Protein AF-A0A259K3D9-F1 (afdb_monomer_lite)

Secondary structure (DSSP, 8-state):
-HHHHHHHHHHHHHHHHHHHHHS-HHHHHHHHHHHHHHHHHHHHHHHHHHHHHHHHHTTTT-HHHHHHHHHHHSGGGTTTHHHHHHHHHHHHTT----GGGS-TTTHHHH-HHHHHHHHHHHT--HHHHHHH--S--EEEEETT-SSS-HHHHHHHHHHSTTSEEEEETTB-TTSBB--SSHHHHHHHHHH-TTSPBPHHHHHHHHHHHHHHTTS-S-TT-S----

Sequence (226 aa):
MALTMMVVAPIMGLGGVAMALHEGAKLSTLLLVALPVMGAFLSVVMVKVIPKFRSMQVKIDRLNEVLREQITRNPANAPVAEEAGRHIARLEQGQTVAKEEINPLLLPLFAPQVQGFLIDAMARDPARLAGETVLPMLIVQGGSDLQVALADGQALAAARPDARLLVLDGVSHTLKRVEGEGLSANYRTYFDTALPLDPRVVDAVAEFMQQGSAAPADRAGMRRTR

Radius of gyration: 25.11 Å; chains: 1; bounding box: 59×64×65 Å

pLDDT: mean 84.1, std 14.78, range [38.47, 96.94]

Structure (mmCIF, N/CA/C/O backbone):
data_AF-A0A259K3D9-F1
#
_entry.id   AF-A0A259K3D9-F1
#
loop_
_atom_site.group_PDB
_atom_site.id
_atom_site.type_symbol
_atom_site.label_atom_id
_atom_site.label_alt_id
_atom_site.label_comp_id
_atom_site.label_asym_id
_atom_site.label_entity_id
_atom_site.label_seq_id
_atom_site.pdbx_PDB_ins_code
_atom_site.Cartn_x
_atom_site.Cartn_y
_atom_site.Cartn_z
_atom_site.occupancy
_atom_site.B_iso_or_equiv
_atom_site.auth_seq_id
_atom_site.auth_comp_id
_atom_site.auth_asym_id
_atom_site.auth_atom_id
_atom_site.pdbx_PDB_model_num
ATOM 1 N N . MET A 1 1 ? 13.811 5.231 23.042 1.00 58.00 1 MET A N 1
ATOM 2 C CA . MET A 1 1 ? 14.111 6.598 22.555 1.00 58.00 1 MET A CA 1
ATOM 3 C C . MET A 1 1 ? 12.969 7.597 22.782 1.00 58.00 1 MET A C 1
ATOM 5 O O . MET A 1 1 ? 13.224 8.642 23.361 1.00 58.00 1 MET A O 1
ATOM 9 N N . ALA A 1 2 ? 11.716 7.320 22.390 1.00 53.16 2 ALA A N 1
ATOM 10 C CA . ALA A 1 2 ? 10.602 8.264 22.611 1.00 53.16 2 ALA A CA 1
ATOM 11 C C . ALA A 1 2 ? 10.257 8.476 24.102 1.00 53.16 2 ALA A C 1
ATOM 13 O O . ALA A 1 2 ? 10.087 9.606 24.552 1.00 53.16 2 ALA A O 1
ATOM 14 N N . LEU A 1 3 ? 10.245 7.393 24.889 1.00 66.00 3 LEU A N 1
ATOM 15 C CA . LEU A 1 3 ? 9.942 7.452 26.324 1.00 66.00 3 LEU A CA 1
ATOM 16 C C . LEU A 1 3 ? 10.977 8.276 27.117 1.00 66.00 3 LEU A C 1
ATOM 18 O O . LEU A 1 3 ? 10.625 9.016 28.028 1.00 66.00 3 LEU A O 1
ATOM 22 N N . THR A 1 4 ? 12.257 8.188 26.737 1.00 69.31 4 THR A N 1
ATOM 23 C CA . THR A 1 4 ? 13.350 8.946 27.367 1.00 69.31 4 THR A CA 1
ATOM 24 C C . THR A 1 4 ? 13.281 10.436 27.021 1.00 69.31 4 THR A C 1
ATOM 26 O O . THR A 1 4 ? 13.521 11.276 27.882 1.00 69.31 4 THR A O 1
ATOM 29 N N . MET A 1 5 ? 12.875 10.787 25.797 1.00 78.19 5 MET A N 1
ATOM 30 C CA . MET A 1 5 ? 12.662 12.180 25.378 1.00 78.19 5 MET A CA 1
ATOM 31 C C . MET A 1 5 ? 11.494 12.849 26.121 1.00 78.19 5 MET A C 1
ATOM 33 O O . MET A 1 5 ? 11.590 14.027 26.459 1.00 78.19 5 MET A O 1
ATOM 37 N N . MET A 1 6 ? 10.433 12.098 26.440 1.00 85.12 6 MET A N 1
ATOM 38 C CA . MET A 1 6 ? 9.258 12.613 27.160 1.00 85.12 6 MET A CA 1
ATOM 39 C C . MET A 1 6 ? 9.578 13.056 28.596 1.00 85.12 6 MET A C 1
ATOM 41 O O . MET A 1 6 ? 8.948 13.975 29.110 1.00 85.12 6 MET A O 1
ATOM 45 N N . VAL A 1 7 ? 10.575 12.428 29.229 1.00 84.75 7 VAL A N 1
ATOM 46 C CA . VAL A 1 7 ? 11.019 12.761 30.593 1.00 84.75 7 VAL A CA 1
ATOM 47 C C . VAL A 1 7 ? 12.141 13.802 30.586 1.00 84.75 7 VAL A C 1
ATOM 49 O O . VAL A 1 7 ? 12.145 14.712 31.410 1.00 84.75 7 VAL A O 1
ATOM 52 N N . VAL A 1 8 ? 13.088 13.709 29.648 1.00 84.00 8 VAL A N 1
ATOM 53 C CA . VAL A 1 8 ? 14.271 14.586 29.620 1.00 84.00 8 VAL A CA 1
ATOM 54 C C . VAL A 1 8 ? 13.941 15.995 29.114 1.00 84.00 8 VAL A C 1
ATOM 56 O O . VAL A 1 8 ? 14.481 16.966 29.644 1.00 84.00 8 VAL A O 1
ATOM 59 N N . ALA A 1 9 ? 13.049 16.142 28.128 1.00 82.56 9 ALA A N 1
ATOM 60 C CA . ALA A 1 9 ? 12.746 17.447 27.535 1.00 82.56 9 ALA A CA 1
ATOM 61 C C . ALA A 1 9 ? 12.121 18.458 28.527 1.00 82.56 9 ALA A C 1
ATOM 63 O O . ALA A 1 9 ? 12.588 19.599 28.556 1.00 82.56 9 ALA A O 1
ATOM 64 N N . PRO A 1 10 ? 11.153 18.084 29.392 1.00 82.56 10 PRO A N 1
ATOM 65 C CA . PRO A 1 10 ? 10.640 18.989 30.423 1.00 82.56 10 PRO A CA 1
ATOM 66 C C . PRO A 1 10 ? 11.707 19.400 31.444 1.00 82.56 10 PRO A C 1
ATOM 68 O O . PRO A 1 10 ? 11.780 20.570 31.816 1.00 82.56 10 PRO A O 1
ATOM 71 N N . ILE A 1 11 ? 12.565 18.459 31.864 1.00 88.38 11 ILE A N 1
ATOM 72 C CA . ILE A 1 11 ? 13.639 18.714 32.837 1.00 88.38 11 ILE A CA 1
ATOM 73 C C . ILE A 1 11 ? 14.659 19.700 32.259 1.00 88.38 11 ILE A C 1
ATOM 75 O O . ILE A 1 11 ? 15.016 20.672 32.923 1.00 88.38 11 ILE A O 1
ATOM 79 N N . MET A 1 12 ? 15.088 19.499 31.009 1.00 87.12 12 MET A N 1
ATOM 80 C CA . MET A 1 12 ? 15.988 20.429 30.318 1.00 87.12 12 MET A CA 1
ATOM 81 C C . MET A 1 12 ? 15.348 21.802 30.101 1.00 87.12 12 MET A C 1
ATOM 83 O O . MET A 1 12 ? 16.012 22.817 30.297 1.00 87.12 12 MET A O 1
ATOM 87 N N . GLY A 1 13 ? 14.065 21.844 29.728 1.00 82.75 13 GLY A N 1
ATOM 88 C CA . GLY A 1 13 ? 13.336 23.096 29.536 1.00 82.75 13 GLY A CA 1
ATOM 89 C C . GLY A 1 13 ? 13.280 23.930 30.816 1.00 82.75 13 GLY A C 1
ATOM 90 O O . GLY A 1 13 ? 13.633 25.107 30.804 1.00 82.75 13 GLY A O 1
ATOM 91 N N . LEU A 1 14 ? 12.912 23.309 31.939 1.00 85.06 14 LEU A N 1
ATOM 92 C CA . LEU A 1 14 ? 12.875 23.972 33.246 1.00 85.06 14 LEU A CA 1
ATOM 93 C C . LEU A 1 14 ? 14.278 24.364 33.732 1.00 85.06 14 LEU A C 1
ATOM 95 O O . LEU A 1 14 ? 14.466 25.479 34.217 1.00 85.06 14 LEU A O 1
ATOM 99 N N . GLY A 1 15 ? 15.269 23.484 33.559 1.00 84.25 15 GLY A N 1
ATOM 100 C CA . GLY A 1 15 ? 16.660 23.750 33.932 1.00 84.25 15 GLY A CA 1
ATOM 101 C C . GLY A 1 15 ? 17.271 24.922 33.160 1.00 84.25 15 GLY A C 1
ATOM 102 O O . GLY A 1 15 ? 17.940 25.766 33.754 1.00 84.25 15 GLY A O 1
ATOM 103 N N . GLY A 1 16 ? 16.989 25.027 31.858 1.00 80.94 16 GLY A N 1
ATOM 104 C CA . GLY A 1 16 ? 17.437 26.143 31.022 1.00 80.94 16 GLY A CA 1
ATOM 105 C C . GLY A 1 16 ? 16.826 27.484 31.436 1.00 80.94 16 GLY A C 1
ATOM 106 O O . GLY A 1 16 ? 17.533 28.489 31.485 1.00 80.94 16 GLY A O 1
ATOM 107 N N . VAL A 1 17 ? 15.540 27.501 31.807 1.00 79.00 17 VAL A N 1
ATOM 108 C CA . VAL A 1 17 ? 14.875 28.707 32.332 1.00 79.00 17 VAL A CA 1
ATOM 109 C C . VAL A 1 17 ? 15.477 29.119 33.678 1.00 79.00 17 VAL A C 1
ATOM 111 O O . VAL A 1 17 ? 15.811 30.287 33.860 1.00 79.00 17 VAL A O 1
ATOM 114 N N . ALA A 1 18 ? 15.672 28.176 34.605 1.00 80.31 18 ALA A N 1
ATOM 115 C CA . ALA A 1 18 ? 16.254 28.457 35.919 1.00 80.31 18 ALA A CA 1
ATOM 116 C C . ALA A 1 18 ? 17.688 29.010 35.822 1.00 80.31 18 ALA A C 1
ATOM 118 O O . ALA A 1 18 ? 18.025 29.983 36.495 1.00 80.31 18 ALA A O 1
ATOM 119 N N . MET A 1 19 ? 18.515 28.439 34.943 1.00 80.81 19 MET A N 1
ATOM 120 C CA . MET A 1 19 ? 19.879 28.914 34.691 1.00 80.81 19 MET A CA 1
ATOM 121 C C . MET A 1 19 ? 19.890 30.320 34.073 1.00 80.81 19 MET A C 1
ATOM 123 O O . MET A 1 19 ? 20.653 31.179 34.509 1.00 80.81 19 MET A O 1
ATOM 127 N N . ALA A 1 20 ? 19.000 30.601 33.117 1.00 76.81 20 ALA A N 1
ATOM 128 C CA . ALA A 1 20 ? 18.895 31.922 32.495 1.00 76.81 20 ALA A CA 1
ATOM 129 C C . ALA A 1 20 ? 18.461 33.022 33.482 1.00 76.81 20 ALA A C 1
ATOM 131 O O . ALA A 1 20 ? 18.859 34.177 33.328 1.00 76.81 20 ALA A O 1
ATOM 132 N N . LEU A 1 21 ? 17.671 32.674 34.506 1.00 77.81 21 LEU A N 1
ATOM 133 C CA . LEU A 1 21 ? 17.324 33.584 35.603 1.00 77.81 21 LEU A CA 1
ATOM 134 C C . LEU A 1 21 ? 18.523 33.875 36.520 1.00 77.81 21 LEU A C 1
ATOM 136 O O . LEU A 1 21 ? 18.606 34.971 37.069 1.00 77.81 21 LEU A O 1
ATOM 140 N N . HIS A 1 22 ? 19.450 32.924 36.660 1.00 79.19 22 HIS A N 1
ATOM 141 C CA . HIS A 1 22 ? 20.646 33.056 37.493 1.00 79.19 22 HIS A CA 1
ATOM 142 C C . HIS A 1 22 ? 21.767 33.872 36.818 1.00 79.19 22 HIS A C 1
ATOM 144 O O . HIS A 1 22 ? 22.436 34.658 37.480 1.00 79.19 22 HIS A O 1
ATOM 150 N N . GLU A 1 23 ? 21.939 33.747 35.497 1.00 75.69 23 GLU A N 1
ATOM 151 C CA . GLU A 1 23 ? 23.000 34.417 34.712 1.00 75.69 23 GLU A CA 1
ATOM 152 C C . GLU A 1 23 ? 22.745 35.921 34.443 1.00 75.69 23 GLU A C 1
ATOM 154 O O . GLU A 1 23 ? 23.594 36.631 33.900 1.00 75.69 23 GLU A O 1
ATOM 159 N N . GLY A 1 24 ? 21.583 36.449 34.847 1.00 75.19 24 GLY A N 1
ATOM 160 C CA . GLY A 1 24 ? 21.309 37.888 34.904 1.00 75.19 24 GLY A CA 1
ATOM 161 C C . GLY A 1 24 ? 20.286 38.423 33.890 1.00 75.19 24 GLY A C 1
ATOM 162 O O . GLY A 1 24 ? 19.879 37.775 32.924 1.00 75.19 24 GLY A O 1
ATOM 163 N N . ALA A 1 25 ? 19.852 39.669 34.122 1.00 66.50 25 ALA A N 1
ATOM 164 C CA . ALA A 1 25 ? 18.664 40.264 33.498 1.00 66.50 25 ALA A CA 1
ATOM 165 C C . ALA A 1 25 ? 18.694 40.325 31.958 1.00 66.50 25 ALA A C 1
ATOM 167 O O . ALA A 1 25 ? 17.647 40.204 31.324 1.00 66.50 25 ALA A O 1
ATOM 168 N N . LYS A 1 26 ? 19.872 40.487 31.338 1.00 70.88 26 LYS A N 1
ATOM 169 C CA . LYS A 1 26 ? 20.009 40.535 29.868 1.00 70.88 26 LYS A CA 1
ATOM 170 C C . LYS A 1 26 ? 19.757 39.183 29.185 1.00 70.88 26 LYS A C 1
ATOM 172 O O . LYS A 1 26 ? 19.153 39.159 28.120 1.00 70.88 26 LYS A O 1
ATOM 177 N N . LEU A 1 27 ? 20.189 38.071 29.784 1.00 66.19 27 LEU A N 1
ATOM 178 C CA . LEU A 1 27 ? 19.957 36.725 29.239 1.00 66.19 27 LEU A CA 1
ATOM 179 C C . LEU A 1 27 ? 18.520 36.259 29.510 1.00 66.19 27 LEU A C 1
ATOM 181 O O . LEU A 1 27 ? 17.870 35.718 28.617 1.00 66.19 27 LEU A O 1
ATOM 185 N N . SER A 1 28 ? 17.990 36.564 30.697 1.00 72.12 28 SER A N 1
ATOM 186 C CA . SER A 1 28 ? 16.597 36.284 31.070 1.00 72.12 28 SER A CA 1
ATOM 187 C C . SER A 1 28 ? 15.581 37.004 30.170 1.00 72.12 28 SER A C 1
ATOM 189 O O . SER A 1 28 ? 14.637 36.385 29.683 1.00 72.12 28 SER A O 1
ATOM 191 N N . THR A 1 29 ? 15.798 38.291 29.868 1.00 76.06 29 THR A N 1
ATOM 192 C CA . THR A 1 29 ? 14.902 39.061 28.981 1.00 76.06 29 THR A CA 1
ATOM 193 C C . THR A 1 29 ? 14.913 38.557 27.540 1.00 76.06 29 THR A C 1
ATOM 195 O O . THR A 1 29 ? 13.855 38.493 26.914 1.00 76.06 29 THR A O 1
ATOM 198 N N . LEU A 1 30 ? 16.074 38.136 27.025 1.00 79.88 30 LEU A N 1
ATOM 199 C CA . LEU A 1 30 ? 16.168 37.507 25.708 1.00 79.88 30 LEU A CA 1
ATOM 200 C C . LEU A 1 30 ? 15.372 36.196 25.669 1.00 79.88 30 LEU A C 1
ATOM 202 O O . LEU A 1 30 ? 14.595 35.977 24.741 1.00 79.88 30 LEU A O 1
ATOM 206 N N . LEU A 1 31 ? 15.525 35.351 26.692 1.00 79.44 31 LEU A N 1
ATOM 207 C CA . LEU A 1 31 ? 14.825 34.072 26.793 1.00 79.44 31 LEU A CA 1
ATOM 208 C C . LEU A 1 31 ? 13.304 34.266 26.914 1.00 79.44 31 LEU A C 1
ATOM 210 O O . LEU A 1 31 ? 12.542 33.561 26.255 1.00 79.44 31 LEU A O 1
ATOM 214 N N . LEU A 1 32 ? 12.871 35.265 27.693 1.00 80.94 32 LEU A N 1
ATOM 215 C CA . LEU A 1 32 ? 11.465 35.616 27.910 1.00 80.94 32 LEU A CA 1
ATOM 216 C C . LEU A 1 32 ? 10.752 36.059 26.626 1.00 80.94 32 LEU A C 1
ATOM 218 O O . LEU A 1 32 ? 9.552 35.844 26.509 1.00 80.94 32 LEU A O 1
ATOM 222 N N . VAL A 1 33 ? 11.462 36.655 25.663 1.00 85.81 33 VAL A N 1
ATOM 223 C CA . VAL A 1 33 ? 10.896 37.036 24.356 1.00 85.81 33 VAL A CA 1
ATOM 224 C C . VAL A 1 33 ? 11.062 35.910 23.333 1.00 85.81 33 VAL A C 1
ATOM 226 O O . VAL A 1 33 ? 10.133 35.610 22.583 1.00 85.81 33 VAL A O 1
ATOM 229 N N . ALA A 1 34 ? 12.216 35.242 23.316 1.00 84.38 34 ALA A N 1
ATOM 230 C CA . ALA A 1 34 ? 12.518 34.191 22.351 1.00 84.38 34 ALA A CA 1
ATOM 231 C C . ALA A 1 34 ? 11.625 32.950 22.519 1.00 84.38 34 ALA A C 1
ATOM 233 O O . ALA A 1 34 ? 11.167 32.400 21.517 1.00 84.38 34 ALA A O 1
ATOM 234 N N . LEU A 1 35 ? 11.332 32.524 23.756 1.00 84.69 35 LEU A N 1
ATOM 235 C CA . LEU A 1 35 ? 10.485 31.354 24.030 1.00 84.69 35 LEU A CA 1
ATOM 236 C C . LEU A 1 35 ? 9.044 31.532 23.526 1.00 84.69 35 LEU A C 1
ATOM 238 O O . LEU A 1 35 ? 8.579 30.663 22.789 1.00 84.69 35 LEU A O 1
ATOM 242 N N . PRO A 1 36 ? 8.331 32.631 23.840 1.00 85.94 36 PRO A N 1
ATOM 243 C CA . PRO A 1 36 ? 7.003 32.879 23.288 1.00 85.94 36 PRO A CA 1
ATOM 244 C C . PRO A 1 36 ? 7.003 33.053 21.772 1.00 85.94 36 PRO A C 1
ATOM 246 O O . PRO A 1 36 ? 6.094 32.551 21.122 1.00 85.94 36 PRO A O 1
ATOM 249 N N . VAL A 1 37 ? 8.011 33.713 21.188 1.00 94.12 37 VAL A N 1
ATOM 250 C CA . VAL A 1 37 ? 8.107 33.875 19.725 1.00 94.12 37 VAL A CA 1
ATOM 251 C C . VAL A 1 37 ? 8.295 32.521 19.040 1.00 94.12 37 VAL A C 1
ATOM 253 O O . VAL A 1 37 ? 7.579 32.210 18.089 1.00 94.12 37 VAL A O 1
ATOM 256 N N . MET A 1 38 ? 9.196 31.681 19.555 1.00 87.06 38 MET A N 1
ATOM 257 C CA . MET A 1 38 ? 9.391 30.314 19.070 1.00 87.06 38 MET A CA 1
ATOM 258 C C . MET A 1 38 ? 8.128 29.470 19.275 1.00 87.06 38 MET A C 1
ATOM 260 O O . MET A 1 38 ? 7.693 28.783 18.358 1.00 87.06 38 MET A O 1
ATOM 264 N N . GLY A 1 39 ? 7.495 29.554 20.448 1.00 89.06 39 GLY A N 1
ATOM 265 C CA . GLY A 1 39 ? 6.256 28.845 20.763 1.00 89.06 39 GLY A CA 1
ATOM 266 C C . GLY A 1 39 ? 5.092 29.262 19.866 1.00 89.06 39 GLY A C 1
ATOM 267 O O . GLY A 1 39 ? 4.356 28.405 19.381 1.00 89.06 39 GLY A O 1
ATOM 268 N N . ALA A 1 40 ? 4.953 30.556 19.576 1.00 94.12 40 ALA A N 1
ATOM 269 C CA . ALA A 1 40 ? 3.955 31.087 18.655 1.00 94.12 40 ALA A CA 1
ATOM 270 C C . ALA A 1 40 ? 4.230 30.629 17.218 1.00 94.12 40 ALA A C 1
ATOM 272 O O . ALA A 1 40 ? 3.313 30.164 16.543 1.00 94.12 40 ALA A O 1
ATOM 273 N N . PHE A 1 41 ? 5.485 30.681 16.766 1.00 93.75 41 PHE A N 1
ATOM 274 C CA . PHE A 1 41 ? 5.887 30.173 15.455 1.00 93.75 41 PHE A CA 1
ATOM 275 C C . PHE A 1 41 ? 5.599 28.672 15.317 1.00 93.75 41 PHE A C 1
ATOM 277 O O . PHE A 1 41 ? 4.923 28.260 14.374 1.00 93.75 41 PHE A O 1
ATOM 284 N N . LEU A 1 42 ? 6.025 27.864 16.294 1.00 86.56 42 LEU A N 1
ATOM 285 C CA . LEU A 1 42 ? 5.733 26.432 16.347 1.00 86.56 42 LEU A CA 1
ATOM 286 C C . LEU A 1 42 ? 4.224 26.181 16.375 1.00 86.56 42 LEU A C 1
ATOM 288 O O . LEU A 1 42 ? 3.746 25.338 15.629 1.00 86.56 42 LEU A O 1
ATOM 292 N N . SER A 1 43 ? 3.450 26.948 17.144 1.00 89.50 43 SER A N 1
ATOM 293 C CA . SER A 1 43 ? 1.987 26.820 17.196 1.00 89.50 43 SER A CA 1
ATOM 294 C C . SER A 1 43 ? 1.330 27.146 15.853 1.00 89.50 43 SER A C 1
ATOM 296 O O . SER A 1 43 ? 0.439 26.423 15.418 1.00 89.50 43 SER A O 1
ATOM 298 N N . VAL A 1 44 ? 1.794 28.181 15.145 1.00 93.50 44 VAL A N 1
ATOM 299 C CA . VAL A 1 44 ? 1.323 28.513 13.789 1.00 93.50 44 VAL A CA 1
ATOM 300 C C . VAL A 1 44 ? 1.647 27.383 12.814 1.00 93.50 44 VAL A C 1
ATOM 302 O O . VAL A 1 44 ? 0.786 26.999 12.018 1.00 93.50 44 VAL A O 1
ATOM 305 N N . VAL A 1 45 ? 2.850 26.808 12.896 1.00 88.88 45 VAL A N 1
ATOM 306 C CA . VAL A 1 45 ? 3.234 25.629 12.111 1.00 88.88 45 VAL A CA 1
ATOM 307 C C . VAL A 1 45 ? 2.334 24.443 12.462 1.00 88.88 45 VAL A C 1
ATOM 309 O O . VAL A 1 45 ? 1.768 23.839 11.561 1.00 88.88 45 VAL A O 1
ATOM 312 N N . MET A 1 46 ? 2.095 24.139 13.737 1.00 82.25 46 MET A N 1
ATOM 313 C CA . MET A 1 46 ? 1.207 23.040 14.134 1.00 82.25 46 MET A CA 1
ATOM 314 C C . MET A 1 46 ? -0.227 23.257 13.628 1.00 82.25 46 MET A C 1
ATOM 316 O O . MET A 1 46 ? -0.821 22.348 13.062 1.00 82.25 46 MET A O 1
ATOM 320 N N . VAL A 1 47 ? -0.780 24.465 13.744 1.00 85.38 47 VAL A N 1
ATOM 321 C CA . VAL A 1 47 ? -2.174 24.755 13.365 1.00 85.38 47 VAL A CA 1
ATOM 322 C C . VAL A 1 47 ? -2.365 24.897 11.853 1.00 85.38 47 VAL A C 1
ATOM 324 O O . VAL A 1 47 ? -3.471 24.682 11.370 1.00 85.38 47 VAL A O 1
ATOM 327 N N . LYS A 1 48 ? -1.330 25.230 11.070 1.00 80.38 48 LYS A N 1
ATOM 328 C CA . LYS A 1 48 ? -1.452 25.357 9.603 1.00 80.38 48 LYS A CA 1
ATOM 329 C C . LYS A 1 48 ? -0.815 24.222 8.815 1.00 80.38 48 LYS A C 1
ATOM 331 O O . LYS A 1 48 ? -1.381 23.802 7.808 1.00 80.38 48 LYS A O 1
ATOM 336 N N . VAL A 1 49 ? 0.343 23.733 9.245 1.00 76.06 49 VAL A N 1
ATOM 337 C CA . VAL A 1 49 ? 1.094 22.678 8.557 1.00 76.06 49 VAL A CA 1
ATOM 338 C C . VAL A 1 49 ? 0.537 21.306 8.898 1.00 76.06 49 VAL A C 1
ATOM 340 O O . VAL A 1 49 ? 0.319 20.553 7.963 1.00 76.06 49 VAL A O 1
ATOM 343 N N . ILE A 1 50 ? 0.194 20.982 10.155 1.00 71.31 50 ILE A N 1
ATOM 344 C CA . ILE A 1 50 ? -0.399 19.662 10.466 1.00 71.31 50 ILE A CA 1
ATOM 345 C C . ILE A 1 50 ? -1.714 19.428 9.720 1.00 71.31 50 ILE A C 1
ATOM 347 O O . ILE A 1 50 ? -1.828 18.372 9.111 1.00 71.31 50 ILE A O 1
ATOM 351 N N . PRO A 1 51 ? -2.708 20.336 9.688 1.00 69.06 51 PRO A N 1
ATOM 352 C CA . PRO A 1 51 ? -3.930 20.069 8.932 1.00 69.06 51 PRO A CA 1
ATOM 353 C C . PRO A 1 51 ? -3.705 20.024 7.418 1.00 69.06 51 PRO A C 1
ATOM 355 O O . PRO A 1 51 ? -4.384 19.261 6.740 1.00 69.06 51 PRO A O 1
ATOM 358 N N . LYS A 1 52 ? -2.722 20.756 6.871 1.00 58.91 52 LYS A N 1
ATOM 359 C CA . LYS A 1 52 ? -2.310 20.602 5.462 1.00 58.91 52 LYS A CA 1
ATOM 360 C C . LYS A 1 52 ? -1.613 19.268 5.215 1.00 58.91 52 LYS A C 1
ATOM 362 O O . LYS A 1 52 ? -1.914 18.620 4.224 1.00 58.91 52 LYS A O 1
ATOM 367 N N . PHE A 1 53 ? -0.756 18.831 6.131 1.00 57.28 53 PHE A N 1
ATOM 368 C CA . PHE A 1 53 ? -0.105 17.527 6.108 1.00 57.28 53 PHE A CA 1
ATOM 369 C C . PHE A 1 53 ? -1.133 16.407 6.293 1.00 57.28 53 PHE A C 1
ATOM 371 O O . PHE A 1 53 ? -1.000 15.369 5.669 1.00 57.28 53 PHE A O 1
ATOM 378 N N . ARG A 1 54 ? -2.201 16.622 7.072 1.00 57.69 54 ARG A N 1
ATOM 379 C CA . ARG A 1 54 ? -3.356 15.719 7.197 1.00 57.69 54 ARG A CA 1
ATOM 380 C C . ARG A 1 54 ? -4.218 15.712 5.939 1.00 57.69 54 ARG A C 1
ATOM 382 O O . ARG A 1 54 ? -4.655 14.661 5.523 1.00 57.69 54 ARG A O 1
ATOM 389 N N . SER A 1 55 ? -4.427 16.857 5.293 1.00 48.31 55 SER A N 1
ATOM 390 C CA . SER A 1 55 ? -5.120 16.932 3.999 1.00 48.31 55 SER A CA 1
ATOM 391 C C . SER A 1 55 ? -4.304 16.296 2.870 1.00 48.31 55 SER A C 1
ATOM 393 O O . SER A 1 55 ? -4.887 15.746 1.942 1.00 48.31 55 SER A O 1
ATOM 395 N N . MET A 1 56 ? -2.975 16.336 2.968 1.00 41.06 56 MET A N 1
ATOM 396 C CA . MET A 1 56 ? -2.076 15.537 2.143 1.00 41.06 56 MET A CA 1
ATOM 397 C C . MET A 1 56 ? -2.211 14.056 2.517 1.00 41.06 56 MET A C 1
ATOM 399 O O . MET A 1 56 ? -2.399 13.259 1.619 1.00 41.06 56 MET A O 1
ATOM 403 N N . GLN A 1 57 ? -2.273 13.709 3.811 1.00 41.69 57 GLN A N 1
ATOM 404 C CA . GLN A 1 57 ? -2.518 12.345 4.326 1.00 41.69 57 GLN A CA 1
ATOM 405 C C . GLN A 1 57 ? -3.923 11.780 4.059 1.00 41.69 57 GLN A C 1
ATOM 407 O O . GLN A 1 57 ? -4.133 10.597 4.245 1.00 41.69 57 GLN A O 1
ATOM 412 N N . VAL A 1 58 ? -4.881 12.607 3.638 1.00 46.22 58 VAL A N 1
ATOM 413 C CA . VAL A 1 58 ? -6.207 12.180 3.153 1.00 46.22 58 VAL A CA 1
ATOM 414 C C . VAL A 1 58 ? -6.216 12.068 1.618 1.00 46.22 58 VAL A C 1
ATOM 416 O O . VAL A 1 58 ? -7.109 11.461 1.044 1.00 46.22 58 VAL A O 1
ATOM 419 N N . LYS A 1 59 ? -5.226 12.663 0.935 1.00 44.22 59 LYS A N 1
ATOM 420 C CA . LYS A 1 59 ? -4.954 12.462 -0.503 1.00 44.22 59 LYS A CA 1
ATOM 421 C C . LYS A 1 59 ? -3.944 11.326 -0.764 1.00 44.22 59 LYS A C 1
ATOM 423 O O . LYS A 1 59 ? -3.859 10.848 -1.890 1.00 44.22 59 LYS A O 1
ATOM 428 N N . ILE A 1 60 ? -3.219 10.930 0.277 1.00 44.41 60 ILE A N 1
ATOM 429 C CA . ILE A 1 60 ? -2.580 9.634 0.557 1.00 44.41 60 ILE A CA 1
ATOM 430 C C . ILE A 1 60 ? -3.761 8.692 0.894 1.00 44.41 60 ILE A C 1
ATOM 432 O O . ILE A 1 60 ? -4.496 8.981 1.825 1.00 44.41 60 ILE A O 1
ATOM 436 N N . ASP A 1 61 ? -4.170 7.676 0.140 1.00 54.56 61 ASP A N 1
ATOM 437 C CA . ASP A 1 61 ? -3.455 6.874 -0.840 1.00 54.56 61 ASP A CA 1
ATOM 438 C C . ASP A 1 61 ? -4.323 6.605 -2.060 1.00 54.56 61 ASP A C 1
ATOM 440 O O . ASP A 1 61 ? -5.208 5.746 -2.078 1.00 54.56 61 ASP A O 1
ATOM 444 N N . ARG A 1 62 ? -4.020 7.315 -3.136 1.00 70.94 62 ARG A N 1
ATOM 445 C CA . ARG A 1 62 ? -4.301 6.793 -4.464 1.00 70.94 62 ARG A CA 1
ATOM 446 C C . ARG A 1 62 ? -3.118 5.925 -4.883 1.00 70.94 62 ARG A C 1
ATOM 448 O O . ARG A 1 62 ? -1.969 6.217 -4.551 1.00 70.94 62 ARG A O 1
ATOM 455 N N . LEU A 1 63 ? -3.402 4.863 -5.634 1.00 81.25 63 LEU A N 1
ATOM 456 C CA . LEU A 1 63 ? -2.406 3.886 -6.092 1.00 81.25 63 LEU A CA 1
ATOM 457 C C . LEU A 1 63 ? -1.158 4.535 -6.725 1.00 81.25 63 LEU A C 1
ATOM 459 O O . LEU A 1 63 ? -0.051 4.022 -6.590 1.00 81.25 63 LEU A O 1
ATOM 463 N N . ASN A 1 64 ? -1.325 5.669 -7.405 1.00 84.81 64 ASN A N 1
ATOM 464 C CA . ASN A 1 64 ? -0.246 6.436 -8.020 1.00 84.81 64 ASN A CA 1
ATOM 465 C C . ASN A 1 64 ? 0.782 6.968 -7.008 1.00 84.81 64 ASN A C 1
ATOM 467 O O . ASN A 1 64 ? 1.971 6.937 -7.313 1.00 84.81 64 ASN A O 1
ATOM 471 N N . GLU A 1 65 ? 0.371 7.428 -5.825 1.00 81.19 65 GLU A N 1
ATOM 472 C CA . GLU A 1 65 ? 1.307 7.967 -4.829 1.00 81.19 65 GLU A CA 1
ATOM 473 C C . GLU A 1 65 ? 2.086 6.855 -4.129 1.00 81.19 65 GLU A C 1
ATOM 475 O O . GLU A 1 65 ? 3.312 6.932 -4.064 1.00 81.19 65 GLU A O 1
ATOM 480 N N . VAL A 1 66 ? 1.410 5.769 -3.730 1.00 80.94 66 VAL A N 1
ATOM 481 C CA . VAL A 1 66 ? 2.080 4.561 -3.208 1.00 80.94 66 VAL A CA 1
ATOM 482 C C . VAL A 1 66 ? 3.103 4.055 -4.220 1.00 80.94 66 VAL A C 1
ATOM 484 O O . VAL A 1 66 ? 4.234 3.722 -3.866 1.00 80.94 66 VAL A O 1
ATOM 487 N N . LEU A 1 67 ? 2.746 4.059 -5.505 1.00 86.62 67 LEU A N 1
ATOM 488 C CA . LEU A 1 67 ? 3.655 3.632 -6.555 1.00 86.62 67 LEU A CA 1
ATOM 489 C C . LEU A 1 67 ? 4.863 4.574 -6.708 1.00 86.62 67 LEU A C 1
ATOM 491 O O . LEU A 1 67 ? 5.993 4.101 -6.828 1.00 86.62 67 LEU A O 1
ATOM 495 N N . ARG A 1 68 ? 4.664 5.899 -6.657 1.00 88.12 68 ARG A N 1
ATOM 496 C CA . ARG A 1 68 ? 5.759 6.891 -6.674 1.00 88.12 68 ARG A CA 1
ATOM 497 C C . ARG A 1 68 ? 6.678 6.728 -5.464 1.00 88.12 68 ARG A C 1
ATOM 499 O O . ARG A 1 68 ? 7.903 6.762 -5.614 1.00 88.12 68 ARG A O 1
ATOM 506 N N . GLU A 1 69 ? 6.111 6.519 -4.281 1.00 84.56 69 GLU A N 1
ATOM 507 C CA . GLU A 1 69 ? 6.873 6.305 -3.055 1.00 84.56 69 GLU A CA 1
ATOM 508 C C . GLU A 1 69 ? 7.696 5.018 -3.138 1.00 84.56 69 GLU A C 1
ATOM 510 O O . GLU A 1 69 ? 8.901 5.044 -2.905 1.00 84.56 69 GLU A O 1
ATOM 515 N N . GLN A 1 70 ? 7.093 3.896 -3.535 1.00 84.00 70 GLN A N 1
ATOM 516 C CA . GLN A 1 70 ? 7.810 2.625 -3.633 1.00 84.00 70 GLN A CA 1
ATOM 517 C C . GLN A 1 70 ? 8.952 2.673 -4.655 1.00 84.00 70 GLN A C 1
ATOM 519 O O . GLN A 1 70 ? 10.032 2.136 -4.394 1.00 84.00 70 GLN A O 1
ATOM 524 N N . ILE A 1 71 ? 8.761 3.357 -5.789 1.00 87.75 71 ILE A N 1
ATOM 525 C CA . ILE A 1 71 ? 9.823 3.539 -6.785 1.00 87.75 71 ILE A CA 1
ATOM 526 C C . ILE A 1 71 ? 10.971 4.362 -6.202 1.00 87.75 71 ILE A C 1
ATOM 528 O O . ILE A 1 71 ? 12.123 3.954 -6.331 1.00 87.75 71 ILE A O 1
ATOM 532 N N . THR A 1 72 ? 10.676 5.486 -5.546 1.00 87.19 72 THR A N 1
ATOM 533 C CA . THR A 1 72 ? 11.699 6.393 -4.996 1.00 87.19 72 THR A CA 1
ATOM 534 C C . THR A 1 72 ? 12.381 5.855 -3.737 1.00 87.19 72 THR A C 1
ATOM 536 O O . THR A 1 72 ? 13.536 6.192 -3.481 1.00 87.19 72 THR A O 1
ATOM 539 N N . ARG A 1 73 ? 11.717 4.974 -2.978 1.00 83.25 73 ARG A N 1
ATOM 540 C CA . ARG A 1 73 ? 12.256 4.354 -1.759 1.00 83.25 73 ARG A CA 1
ATOM 541 C C . ARG A 1 73 ? 13.460 3.449 -2.036 1.00 83.25 73 ARG A C 1
ATOM 543 O O . ARG A 1 73 ? 14.293 3.282 -1.150 1.00 83.25 73 ARG A O 1
ATOM 550 N N . ASN A 1 74 ? 13.578 2.878 -3.237 1.00 82.00 74 ASN A N 1
ATOM 551 C CA . ASN A 1 74 ? 14.746 2.093 -3.639 1.00 82.00 74 ASN A CA 1
ATOM 552 C C . ASN A 1 74 ? 15.761 2.972 -4.403 1.00 82.00 74 ASN A C 1
ATOM 554 O O . ASN A 1 74 ? 15.500 3.322 -5.556 1.00 82.00 74 ASN A O 1
ATOM 558 N N . PRO A 1 75 ? 16.951 3.269 -3.840 1.00 83.94 75 PRO A N 1
ATOM 559 C CA . PRO A 1 75 ? 17.957 4.104 -4.502 1.00 83.94 75 PRO A CA 1
ATOM 560 C C . PRO A 1 75 ? 18.419 3.574 -5.866 1.00 83.94 75 PRO A C 1
ATOM 562 O O . PRO A 1 75 ? 18.821 4.361 -6.721 1.00 83.94 75 PRO A O 1
ATOM 565 N N . ALA A 1 76 ? 18.330 2.260 -6.104 1.00 87.25 76 ALA A N 1
ATOM 566 C CA . ALA A 1 76 ? 18.672 1.661 -7.395 1.00 87.25 76 ALA A CA 1
ATOM 567 C C . ALA A 1 76 ? 17.757 2.138 -8.539 1.00 87.25 76 ALA A C 1
ATOM 569 O O . ALA A 1 76 ? 18.155 2.098 -9.701 1.00 87.25 76 ALA A O 1
ATOM 570 N N . ASN A 1 77 ? 16.560 2.636 -8.217 1.00 90.94 77 ASN A N 1
ATOM 571 C CA . ASN A 1 77 ? 15.612 3.165 -9.192 1.00 90.94 77 ASN A CA 1
ATOM 572 C C . ASN A 1 77 ? 15.871 4.634 -9.552 1.00 90.94 77 ASN A C 1
ATOM 574 O O . ASN A 1 77 ? 15.195 5.155 -10.438 1.00 90.94 77 ASN A O 1
ATOM 578 N N . ALA A 1 78 ? 16.826 5.318 -8.909 1.00 92.50 78 ALA A N 1
ATOM 579 C CA . ALA A 1 78 ? 17.095 6.736 -9.159 1.00 92.50 78 ALA A CA 1
ATOM 580 C C . ALA A 1 78 ? 17.252 7.098 -10.656 1.00 92.50 78 ALA A C 1
ATOM 582 O O . ALA A 1 78 ? 16.676 8.107 -11.063 1.00 92.50 78 ALA A O 1
ATOM 583 N N . PRO A 1 79 ? 17.915 6.285 -11.509 1.00 94.62 79 PRO A N 1
ATOM 584 C CA . PRO A 1 79 ? 18.035 6.587 -12.939 1.00 94.62 79 PRO A CA 1
ATOM 585 C C . PRO A 1 79 ? 16.712 6.565 -13.719 1.00 94.62 79 PRO A C 1
ATOM 587 O O . PRO A 1 79 ? 16.631 7.155 -14.791 1.00 94.62 79 PRO A O 1
ATOM 590 N N . VAL A 1 80 ? 15.685 5.874 -13.211 1.00 95.19 80 VAL A N 1
ATOM 591 C CA . VAL A 1 80 ? 14.393 5.675 -13.893 1.00 95.19 80 VAL A CA 1
ATOM 592 C C . VAL A 1 80 ? 13.215 6.330 -13.167 1.00 95.19 80 VAL A C 1
ATOM 594 O O . VAL A 1 80 ? 12.098 6.325 -13.679 1.00 95.19 80 VAL A O 1
ATOM 597 N N . ALA A 1 81 ? 13.444 6.921 -11.991 1.00 93.94 81 ALA A N 1
ATOM 598 C CA . ALA A 1 81 ? 12.391 7.469 -11.138 1.00 93.94 81 ALA A CA 1
ATOM 599 C C . ALA A 1 81 ? 11.617 8.620 -11.804 1.00 93.94 81 ALA A C 1
ATOM 601 O O . ALA A 1 81 ? 10.390 8.669 -11.722 1.00 93.94 81 ALA A O 1
ATOM 602 N N . GLU A 1 82 ? 12.315 9.521 -12.502 1.00 94.75 82 GLU A N 1
ATOM 603 C CA . GLU A 1 82 ? 11.675 10.643 -13.201 1.00 94.75 82 GLU A CA 1
ATOM 604 C C . GLU A 1 82 ? 10.798 10.153 -14.365 1.00 94.75 82 GLU A C 1
ATOM 606 O O . GLU A 1 82 ? 9.670 10.612 -14.545 1.00 94.75 82 GLU A O 1
ATOM 611 N N . GLU A 1 83 ? 11.292 9.176 -15.131 1.00 95.81 83 GLU A N 1
ATOM 612 C CA . GLU A 1 83 ? 10.544 8.568 -16.231 1.00 95.81 83 GLU A CA 1
ATOM 613 C C . GLU A 1 83 ? 9.307 7.823 -15.728 1.00 95.81 83 GLU A C 1
ATOM 615 O O . GLU A 1 83 ? 8.208 8.052 -16.234 1.00 95.81 83 GLU A O 1
ATOM 620 N N . ALA A 1 84 ? 9.454 7.012 -14.679 1.00 95.81 84 ALA A N 1
ATOM 621 C CA . ALA A 1 84 ? 8.327 6.354 -14.037 1.00 95.81 84 ALA A CA 1
ATOM 622 C C . ALA A 1 84 ? 7.278 7.369 -13.566 1.00 95.81 84 ALA A C 1
ATOM 624 O O . ALA A 1 84 ? 6.085 7.179 -13.793 1.00 95.81 84 ALA A O 1
ATOM 625 N N . GLY A 1 85 ? 7.712 8.490 -12.983 1.00 94.38 85 GLY A N 1
ATOM 626 C CA . GLY A 1 85 ? 6.820 9.567 -12.566 1.00 94.38 85 GLY A CA 1
ATOM 627 C C . GLY A 1 85 ? 6.008 10.174 -13.716 1.00 94.38 85 GLY A C 1
ATOM 628 O O . GLY A 1 85 ? 4.836 10.507 -13.510 1.00 94.38 85 GLY A O 1
ATOM 629 N N . ARG A 1 86 ? 6.594 10.284 -14.918 1.00 95.25 86 ARG A N 1
ATOM 630 C CA . ARG A 1 86 ? 5.895 10.724 -16.138 1.00 95.25 86 ARG A CA 1
ATOM 631 C C . ARG A 1 86 ? 4.899 9.680 -16.639 1.00 95.25 86 ARG A C 1
ATOM 633 O O . ARG A 1 86 ? 3.778 10.050 -16.978 1.00 95.25 86 ARG A O 1
ATOM 640 N N . HIS A 1 87 ? 5.270 8.399 -16.646 1.00 96.12 87 HIS A N 1
ATOM 641 C CA . HIS A 1 87 ? 4.364 7.312 -17.045 1.00 96.12 87 HIS A CA 1
ATOM 642 C C . HIS A 1 87 ? 3.144 7.243 -16.123 1.00 96.12 87 HIS A C 1
ATOM 644 O O . HIS A 1 87 ? 2.017 7.205 -16.609 1.00 96.12 87 HIS A O 1
ATOM 650 N N . ILE A 1 88 ? 3.347 7.347 -14.805 1.00 94.38 88 ILE A N 1
ATOM 651 C CA . ILE A 1 88 ? 2.255 7.409 -13.821 1.00 94.38 88 ILE A CA 1
ATOM 652 C C . ILE A 1 88 ? 1.338 8.609 -14.104 1.00 94.38 88 ILE A C 1
ATOM 654 O O . ILE A 1 88 ? 0.124 8.446 -14.138 1.00 94.38 88 ILE A O 1
ATOM 658 N N . ALA A 1 89 ? 1.892 9.795 -14.384 1.00 93.25 89 ALA A N 1
ATOM 659 C CA . ALA A 1 89 ? 1.087 10.984 -14.684 1.00 93.25 89 ALA A CA 1
ATOM 660 C C . ALA A 1 89 ? 0.234 10.841 -15.963 1.00 93.25 89 ALA A C 1
ATOM 662 O O . ALA A 1 89 ? -0.869 11.379 -16.026 1.00 93.25 89 ALA A O 1
ATOM 663 N N . ARG A 1 90 ? 0.713 10.109 -16.981 1.00 95.00 90 ARG A N 1
ATOM 664 C CA . ARG A 1 90 ? -0.083 9.798 -18.185 1.00 95.00 90 ARG A CA 1
ATOM 665 C C . ARG A 1 90 ? -1.220 8.831 -17.857 1.00 95.00 90 ARG A C 1
ATOM 667 O O . ARG A 1 90 ? -2.362 9.092 -18.231 1.00 95.00 90 ARG A O 1
ATOM 674 N N . LEU A 1 91 ? -0.938 7.777 -17.090 1.00 94.62 91 LEU A N 1
ATOM 675 C CA . LEU A 1 91 ? -1.953 6.806 -16.665 1.00 94.62 91 LEU A CA 1
ATOM 676 C C . LEU A 1 91 ? -3.034 7.446 -15.781 1.00 94.62 91 LEU A C 1
ATOM 678 O O . LEU A 1 91 ? -4.214 7.162 -15.959 1.00 94.62 91 LEU A O 1
ATOM 682 N N . GLU A 1 92 ? -2.675 8.386 -14.905 1.00 90.25 92 GLU A N 1
ATOM 683 C CA . GLU A 1 92 ? -3.640 9.179 -14.123 1.00 90.25 92 GLU A CA 1
ATOM 684 C C . GLU A 1 92 ? -4.624 9.970 -15.006 1.00 90.25 92 GLU A C 1
ATOM 686 O O . GLU A 1 92 ? -5.759 10.223 -14.605 1.00 90.25 92 GLU A O 1
ATOM 691 N N . GLN A 1 93 ? -4.202 10.353 -16.214 1.00 91.88 93 GLN A N 1
ATOM 692 C CA . GLN A 1 93 ? -5.029 11.050 -17.205 1.00 91.88 93 GLN A CA 1
ATOM 693 C C . GLN A 1 93 ? -5.792 10.086 -18.127 1.00 91.88 93 GLN A C 1
ATOM 695 O O . GLN A 1 93 ? -6.418 10.524 -19.093 1.00 91.88 93 GLN A O 1
ATOM 700 N N . GLY A 1 94 ? -5.725 8.777 -17.869 1.00 92.56 94 GLY A N 1
ATOM 701 C CA . GLY A 1 94 ? -6.307 7.745 -18.723 1.00 92.56 94 GLY A CA 1
ATOM 702 C C . GLY A 1 94 ? -5.552 7.516 -20.033 1.00 92.56 94 GLY A C 1
ATOM 703 O O . GLY A 1 94 ? -6.101 6.917 -20.955 1.00 92.56 94 GLY A O 1
ATOM 704 N N . GLN A 1 95 ? -4.310 7.994 -20.139 1.00 96.06 95 GLN A N 1
ATOM 705 C CA . GLN A 1 95 ? -3.474 7.834 -21.327 1.00 96.06 95 GLN A CA 1
ATOM 706 C C . GLN A 1 95 ? -2.522 6.653 -21.165 1.00 96.06 95 GLN A C 1
ATOM 708 O O . GLN A 1 95 ? -1.843 6.524 -20.149 1.00 96.06 95 GLN A O 1
ATOM 713 N N . THR A 1 96 ? -2.417 5.829 -22.204 1.00 96.94 96 THR A N 1
ATOM 714 C CA . THR A 1 96 ? -1.456 4.725 -22.261 1.00 96.94 96 THR A CA 1
ATOM 715 C C . THR A 1 96 ? -0.093 5.174 -22.789 1.00 96.94 96 THR A C 1
ATOM 717 O O . THR A 1 96 ? 0.014 6.160 -23.518 1.00 96.94 96 THR A O 1
ATOM 720 N N . VAL A 1 97 ? 0.945 4.405 -22.479 1.00 96.75 97 VAL A N 1
ATOM 721 C CA . VAL A 1 97 ? 2.318 4.566 -22.969 1.00 96.75 97 VAL A CA 1
ATOM 722 C C . VAL A 1 97 ? 2.660 3.389 -23.881 1.00 96.75 97 VAL A C 1
ATOM 724 O O . VAL A 1 97 ? 2.466 2.234 -23.492 1.00 96.75 97 VAL A O 1
ATOM 727 N N . ALA A 1 98 ? 3.154 3.656 -25.092 1.00 96.25 98 ALA A N 1
ATOM 728 C CA . ALA A 1 98 ? 3.567 2.595 -26.008 1.00 96.25 98 ALA A CA 1
ATOM 729 C C . ALA A 1 98 ? 4.784 1.839 -25.459 1.00 96.25 98 ALA A C 1
ATOM 731 O O . ALA A 1 98 ? 5.640 2.422 -24.797 1.00 96.25 98 ALA A O 1
ATOM 732 N N . LYS A 1 99 ? 4.890 0.538 -25.748 1.00 95.88 99 LYS A N 1
ATOM 733 C CA . LYS A 1 99 ? 5.976 -0.317 -25.237 1.00 95.88 99 LYS A CA 1
ATOM 734 C C . LYS A 1 99 ? 7.359 0.232 -25.598 1.00 95.88 99 LYS A C 1
ATOM 736 O O . LYS A 1 99 ? 8.293 0.117 -24.812 1.00 95.88 99 LYS A O 1
ATOM 741 N N . GLU A 1 100 ? 7.471 0.817 -26.780 1.00 95.50 100 GLU A N 1
ATOM 742 C CA . GLU A 1 100 ? 8.692 1.371 -27.357 1.00 95.50 100 GLU A CA 1
ATOM 743 C C . GLU A 1 100 ? 9.157 2.644 -26.630 1.00 95.50 100 GLU A C 1
ATOM 745 O O . GLU A 1 100 ? 10.336 2.981 -26.688 1.00 95.50 100 GLU A O 1
ATOM 750 N N . GLU A 1 101 ? 8.253 3.328 -25.919 1.00 93.81 101 GLU A N 1
ATOM 751 C CA . GLU A 1 101 ? 8.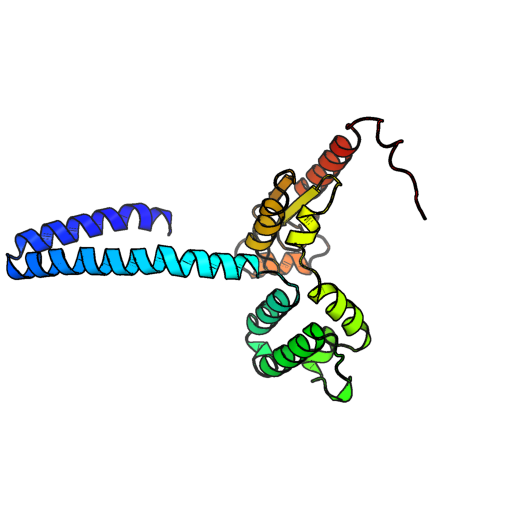539 4.515 -25.101 1.00 93.81 101 GLU A CA 1
ATOM 752 C C . GLU A 1 101 ? 8.952 4.162 -23.659 1.00 93.81 101 GLU A C 1
ATOM 754 O O . GLU A 1 101 ? 9.298 5.057 -22.888 1.00 93.81 101 GLU A O 1
ATOM 759 N N . ILE A 1 102 ? 8.885 2.884 -23.267 1.00 95.94 102 ILE A N 1
ATOM 760 C CA . ILE A 1 102 ? 9.110 2.446 -21.886 1.00 95.94 102 ILE A CA 1
ATOM 761 C C . ILE A 1 102 ? 10.531 1.914 -21.740 1.00 95.94 102 ILE A C 1
ATOM 763 O O . ILE A 1 102 ? 10.926 0.953 -22.407 1.00 95.94 102 ILE A O 1
ATOM 767 N N . ASN A 1 103 ? 11.285 2.479 -20.798 1.00 95.50 103 ASN A N 1
ATOM 768 C CA . ASN A 1 103 ? 12.564 1.919 -20.387 1.00 95.50 103 ASN A CA 1
ATOM 769 C C . ASN A 1 103 ? 12.424 0.427 -20.019 1.00 95.50 103 ASN A C 1
ATOM 771 O O . ASN A 1 103 ? 11.537 0.079 -19.237 1.00 95.50 103 ASN A O 1
ATOM 775 N N . PRO A 1 104 ? 13.306 -0.470 -20.499 1.00 94.38 104 PRO A N 1
ATOM 776 C CA . PRO A 1 104 ? 13.221 -1.896 -20.188 1.00 94.38 104 PRO A CA 1
ATOM 777 C C . PRO A 1 104 ? 13.141 -2.234 -18.692 1.00 94.38 104 PRO A C 1
ATOM 779 O O . PRO A 1 104 ? 12.494 -3.213 -18.329 1.00 94.38 104 PRO A O 1
ATOM 782 N N . LEU A 1 105 ? 13.739 -1.413 -17.820 1.00 92.44 105 LEU A N 1
ATOM 783 C CA . LEU A 1 105 ? 13.662 -1.574 -16.361 1.00 92.44 105 LEU A CA 1
ATOM 784 C C . LEU A 1 105 ? 12.270 -1.262 -15.790 1.00 92.44 105 LEU A C 1
ATOM 786 O O . LEU A 1 105 ? 11.914 -1.752 -14.723 1.00 92.44 105 LEU A O 1
ATOM 790 N N . LEU A 1 106 ? 11.481 -0.461 -16.502 1.00 94.88 106 LEU A 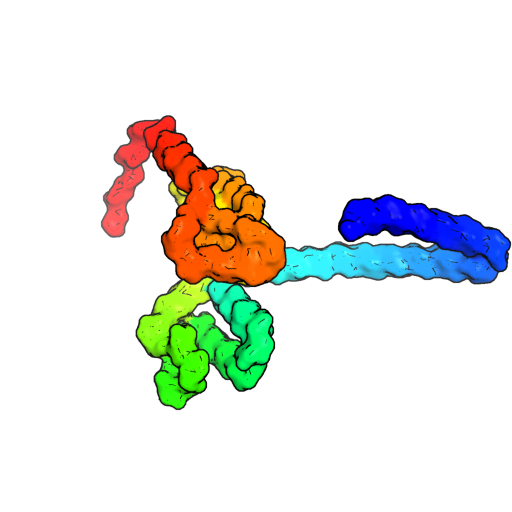N 1
ATOM 791 C CA . LEU A 1 106 ? 10.131 -0.051 -16.132 1.00 94.88 106 LEU A CA 1
ATOM 792 C C . LEU A 1 106 ? 9.041 -0.901 -16.804 1.00 94.88 106 LEU A C 1
ATOM 794 O O . LEU A 1 106 ? 7.882 -0.847 -16.388 1.00 94.88 106 LEU A O 1
ATOM 798 N N . LEU A 1 107 ? 9.392 -1.719 -17.805 1.00 94.00 107 LEU A N 1
ATOM 799 C CA . LEU A 1 107 ? 8.449 -2.598 -18.505 1.00 94.00 107 LEU A CA 1
ATOM 800 C C . LEU A 1 107 ? 7.623 -3.494 -17.573 1.00 94.00 107 LEU A C 1
ATOM 802 O O . LEU A 1 107 ? 6.419 -3.575 -17.798 1.00 94.00 107 LEU A O 1
ATOM 806 N N . PRO A 1 108 ? 8.183 -4.140 -16.530 1.00 91.81 108 PRO A N 1
ATOM 807 C CA . PRO A 1 108 ? 7.380 -4.974 -15.636 1.00 91.81 108 PRO A CA 1
ATOM 808 C C . PRO A 1 108 ? 6.259 -4.206 -14.929 1.00 91.81 108 PRO A C 1
ATOM 810 O O . PRO A 1 108 ? 5.241 -4.796 -14.580 1.00 91.81 108 PRO A O 1
ATOM 813 N N . LEU A 1 109 ? 6.439 -2.897 -14.736 1.00 91.56 109 LEU A N 1
ATOM 814 C CA . LEU A 1 109 ? 5.487 -2.047 -14.039 1.00 91.56 109 LEU A CA 1
ATOM 815 C C . LEU A 1 109 ? 4.477 -1.379 -14.981 1.00 91.56 109 LEU A C 1
ATOM 817 O O . LEU A 1 109 ? 3.320 -1.213 -14.610 1.00 91.56 109 LEU A O 1
ATOM 821 N N . PHE A 1 110 ? 4.894 -1.006 -16.193 1.00 95.94 110 PHE A N 1
ATOM 822 C CA . PHE A 1 110 ? 4.056 -0.264 -17.144 1.00 95.94 110 PHE A CA 1
ATOM 823 C C . PHE A 1 110 ? 3.769 -1.028 -18.438 1.00 95.94 110 PHE A C 1
ATOM 825 O O . PHE A 1 110 ? 3.422 -0.412 -19.443 1.00 95.94 110 PHE A O 1
ATOM 832 N N . ALA A 1 111 ? 3.902 -2.357 -18.458 1.00 96.50 111 ALA A N 1
ATOM 833 C CA . ALA A 1 111 ? 3.585 -3.161 -19.638 1.00 96.50 111 ALA A CA 1
ATOM 834 C C . ALA A 1 111 ? 2.194 -2.793 -20.203 1.00 96.50 111 ALA A C 1
ATOM 836 O O . ALA A 1 111 ? 1.255 -2.619 -19.422 1.00 96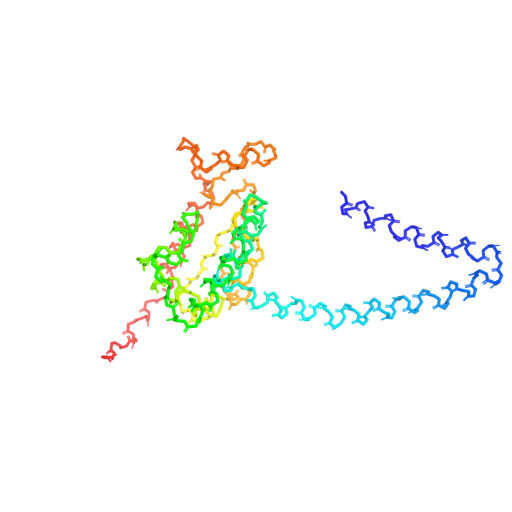.50 111 ALA A O 1
ATOM 837 N N . PRO A 1 112 ? 2.004 -2.705 -21.535 1.00 96.25 112 PRO A N 1
ATOM 838 C CA . PRO A 1 112 ? 0.727 -2.276 -22.115 1.00 96.25 112 PRO A CA 1
ATOM 839 C C . PRO A 1 112 ? -0.494 -3.038 -21.579 1.00 96.25 112 PRO A C 1
ATOM 841 O O . PRO A 1 112 ? -1.565 -2.462 -21.408 1.00 96.25 112 PRO A O 1
ATOM 844 N N . GLN A 1 113 ? -0.321 -4.321 -21.249 1.00 96.00 113 GLN A N 1
ATOM 845 C CA . GLN A 1 113 ? -1.374 -5.187 -20.721 1.00 96.00 113 GLN A CA 1
ATOM 846 C C . GLN A 1 113 ? -1.857 -4.779 -19.320 1.00 96.00 113 GLN A C 1
ATOM 848 O O . GLN A 1 113 ? -3.011 -5.035 -18.990 1.00 96.00 113 GLN A O 1
ATOM 853 N N . VAL A 1 114 ? -1.010 -4.147 -18.496 1.00 94.81 114 VAL A N 1
ATOM 854 C CA . VAL A 1 114 ? -1.375 -3.736 -17.127 1.00 94.81 114 VAL A CA 1
ATOM 855 C C . VAL A 1 114 ? -1.922 -2.313 -17.059 1.00 94.81 114 VAL A C 1
ATOM 857 O O . VAL A 1 114 ? -2.588 -1.957 -16.091 1.00 94.81 114 VAL A O 1
ATOM 860 N N . GLN A 1 115 ? -1.687 -1.492 -18.085 1.00 95.94 115 GLN A N 1
ATOM 861 C CA . GLN A 1 115 ? -2.024 -0.068 -18.042 1.00 95.94 115 GLN A CA 1
ATOM 862 C C . GLN A 1 115 ? -3.526 0.192 -17.905 1.00 95.94 115 GLN A C 1
ATOM 864 O O . GLN A 1 115 ? -3.905 1.095 -17.169 1.00 95.94 115 GLN A O 1
ATOM 869 N N . GLY A 1 116 ? -4.385 -0.622 -18.529 1.00 95.06 116 GLY A N 1
ATOM 870 C CA . GLY A 1 116 ? -5.838 -0.500 -18.354 1.00 95.06 116 GLY A CA 1
ATOM 871 C C . GLY A 1 116 ? -6.277 -0.699 -16.898 1.00 95.06 116 GLY A C 1
ATOM 872 O O . GLY A 1 116 ? -7.097 0.062 -16.390 1.00 95.06 116 GLY A O 1
ATOM 873 N N . PHE A 1 117 ? -5.675 -1.672 -16.207 1.00 93.56 117 PHE A N 1
ATOM 874 C CA . PHE A 1 117 ? -5.887 -1.886 -14.775 1.00 93.56 117 PHE A CA 1
ATOM 875 C C . PHE A 1 117 ? -5.356 -0.712 -13.945 1.00 93.56 117 PHE A C 1
ATOM 877 O O . PHE A 1 117 ? -6.066 -0.218 -13.075 1.00 93.56 117 PHE A O 1
ATOM 884 N N . LEU A 1 118 ? -4.138 -0.237 -14.228 1.00 92.25 118 LEU A N 1
ATOM 885 C CA . LEU A 1 118 ? -3.539 0.884 -13.499 1.00 92.25 118 LEU A CA 1
ATOM 886 C C . LEU A 1 118 ? -4.366 2.165 -13.645 1.00 92.25 118 LEU A C 1
ATOM 888 O O . LEU A 1 118 ? -4.594 2.840 -12.649 1.00 92.25 118 LEU A O 1
ATOM 892 N N . ILE A 1 119 ? -4.855 2.468 -14.850 1.00 92.25 119 ILE A N 1
ATOM 893 C CA . ILE A 1 119 ? -5.729 3.617 -15.117 1.00 92.25 119 ILE A CA 1
ATOM 894 C C . ILE A 1 119 ? -7.002 3.540 -14.259 1.00 92.25 119 ILE A C 1
ATOM 896 O O . ILE A 1 119 ? -7.316 4.495 -13.548 1.00 92.25 119 ILE A O 1
ATOM 900 N N . ASP A 1 120 ? -7.723 2.411 -14.286 1.00 91.25 120 ASP A N 1
ATOM 901 C CA . ASP A 1 120 ? -8.954 2.255 -13.492 1.00 91.25 120 ASP A CA 1
ATOM 902 C C . ASP A 1 120 ? -8.669 2.312 -11.984 1.00 91.25 120 ASP A C 1
ATOM 904 O O . ASP A 1 120 ? -9.370 2.999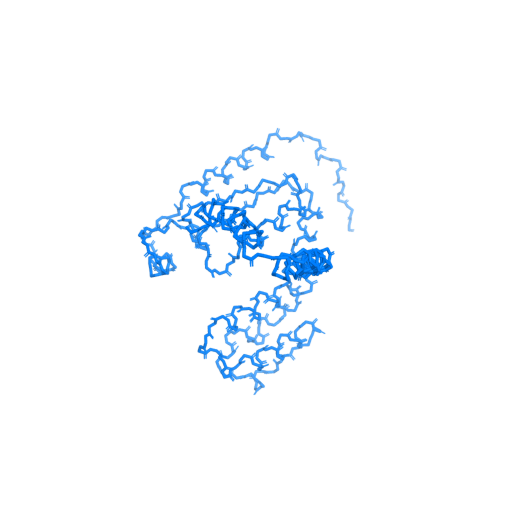 -11.240 1.00 91.25 120 ASP A O 1
ATOM 908 N N . ALA A 1 121 ? -7.608 1.646 -11.528 1.00 89.62 121 ALA A N 1
ATOM 909 C CA . ALA A 1 121 ? -7.254 1.602 -10.117 1.00 89.62 121 ALA A CA 1
ATOM 910 C C . ALA A 1 121 ? -6.791 2.971 -9.584 1.00 89.62 121 ALA A C 1
ATOM 912 O O . ALA A 1 121 ? -7.182 3.356 -8.484 1.00 89.62 121 ALA A O 1
ATOM 913 N N . MET A 1 122 ? -6.024 3.747 -10.360 1.00 88.00 122 MET A N 1
ATOM 914 C CA . MET A 1 122 ? -5.598 5.109 -9.996 1.00 88.00 122 MET A CA 1
ATOM 915 C C . MET A 1 122 ? -6.762 6.109 -9.957 1.00 88.00 122 MET A C 1
ATOM 917 O O . MET A 1 122 ? -6.699 7.098 -9.223 1.00 88.00 122 MET A O 1
ATOM 921 N N . ALA A 1 123 ? -7.835 5.862 -10.714 1.00 87.69 123 ALA A N 1
ATOM 922 C CA . ALA A 1 123 ? -9.038 6.692 -10.694 1.00 87.69 123 ALA A CA 1
ATOM 923 C C . ALA A 1 123 ? -9.891 6.491 -9.424 1.00 87.69 123 ALA A C 1
ATOM 925 O O . ALA A 1 123 ? -10.812 7.272 -9.159 1.00 87.69 123 ALA A O 1
ATOM 926 N N . ARG A 1 124 ? -9.604 5.452 -8.631 1.00 86.31 124 ARG A N 1
ATOM 927 C CA . ARG A 1 124 ? -10.363 5.081 -7.435 1.00 86.31 124 ARG A CA 1
ATOM 928 C C . ARG A 1 124 ? -9.652 5.534 -6.164 1.00 86.31 124 ARG A C 1
ATOM 930 O O . ARG A 1 124 ? -8.436 5.480 -6.043 1.00 86.31 124 ARG A O 1
ATOM 937 N N . ASP A 1 125 ? -10.460 5.961 -5.201 1.00 86.31 125 ASP A N 1
ATOM 938 C CA . ASP A 1 125 ? -10.023 6.272 -3.842 1.00 86.31 125 ASP A CA 1
ATOM 939 C C . ASP A 1 125 ? -10.484 5.123 -2.929 1.00 86.31 125 ASP A C 1
ATOM 941 O O . ASP A 1 125 ? -11.698 4.951 -2.755 1.00 86.31 125 ASP A O 1
ATOM 945 N N . PRO A 1 126 ? -9.562 4.304 -2.393 1.00 87.06 126 PRO A N 1
ATOM 946 C CA . PRO A 1 126 ? -9.917 3.129 -1.608 1.00 87.06 126 PRO A CA 1
ATOM 947 C C . PRO A 1 126 ? -10.603 3.489 -0.284 1.00 87.06 126 PRO A C 1
ATOM 949 O O . PRO A 1 126 ? -11.517 2.777 0.126 1.00 87.06 126 PRO A O 1
ATOM 952 N N . ALA A 1 127 ? -10.247 4.609 0.352 1.00 87.62 127 ALA A N 1
ATOM 953 C CA . ALA A 1 127 ? -10.883 5.058 1.588 1.00 87.62 127 ALA A CA 1
ATOM 954 C C . ALA A 1 127 ? -12.327 5.508 1.331 1.00 87.62 127 ALA A C 1
ATOM 956 O O . ALA A 1 127 ? -13.246 5.103 2.046 1.00 87.62 127 ALA A O 1
ATOM 957 N N . ARG A 1 128 ? -12.564 6.260 0.248 1.00 88.31 128 ARG A N 1
ATOM 958 C CA . ARG A 1 128 ? -13.930 6.615 -0.171 1.00 88.31 128 ARG A CA 1
ATOM 959 C C . ARG A 1 128 ? -14.770 5.369 -0.468 1.00 88.31 128 ARG A C 1
ATOM 961 O O . ARG A 1 128 ? -15.897 5.268 0.012 1.00 88.31 128 ARG A O 1
ATOM 968 N N . LEU A 1 129 ? -14.220 4.414 -1.222 1.00 89.06 129 LEU A N 1
ATOM 969 C CA . LEU A 1 129 ? -14.908 3.157 -1.545 1.00 89.06 129 LEU A CA 1
ATOM 970 C C . LEU A 1 129 ? -15.214 2.326 -0.292 1.00 89.06 129 LEU A C 1
ATOM 972 O O . LEU A 1 129 ? -16.291 1.731 -0.196 1.00 89.06 129 LEU A O 1
ATOM 976 N N . ALA A 1 130 ? -14.302 2.306 0.682 1.00 90.00 130 ALA A N 1
ATOM 977 C CA . ALA A 1 130 ? -14.532 1.645 1.957 1.00 90.00 130 ALA A CA 1
ATOM 978 C C . ALA A 1 130 ? -15.739 2.257 2.685 1.00 90.00 130 ALA A C 1
ATOM 980 O O . ALA A 1 130 ? -16.637 1.521 3.091 1.00 90.00 130 ALA A O 1
ATOM 981 N N . GLY A 1 131 ? -15.822 3.589 2.768 1.00 90.56 131 GLY A N 1
ATOM 982 C CA . GLY A 1 131 ? -16.952 4.290 3.387 1.00 90.56 131 GLY A CA 1
ATOM 983 C C . GLY A 1 131 ? -18.302 4.032 2.702 1.00 90.56 131 GLY A C 1
ATOM 984 O O . GLY A 1 131 ? -19.319 3.892 3.382 1.00 90.56 131 GLY A O 1
ATOM 985 N N . GLU A 1 132 ? -18.313 3.899 1.372 1.00 91.88 132 GLU A N 1
ATOM 986 C CA . GLU A 1 132 ? -19.517 3.653 0.556 1.00 91.88 132 GLU A CA 1
ATOM 987 C C . GLU A 1 132 ? -20.024 2.198 0.608 1.00 91.88 132 GLU A C 1
ATOM 989 O O . GLU A 1 132 ? -21.153 1.910 0.203 1.00 91.88 132 GLU A O 1
ATOM 994 N N . THR A 1 133 ? -19.218 1.261 1.113 1.00 89.19 133 THR A N 1
ATOM 995 C CA . THR A 1 133 ? -19.568 -0.165 1.152 1.00 89.19 133 THR A CA 1
ATOM 996 C C . THR A 1 133 ? -20.636 -0.448 2.215 1.00 89.19 133 THR A C 1
ATOM 998 O O . THR A 1 133 ? -20.534 0.004 3.344 1.00 89.19 133 THR A O 1
ATOM 1001 N N . VA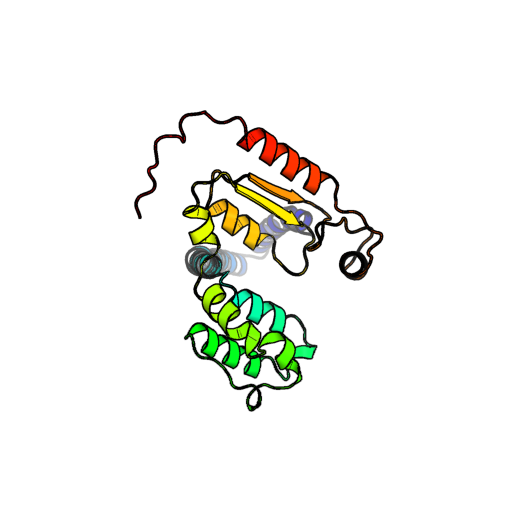L A 1 134 ? -21.673 -1.229 1.896 1.00 88.19 134 VAL A N 1
ATOM 1002 C CA . VAL A 1 134 ? -22.754 -1.588 2.853 1.00 88.19 134 VAL A CA 1
ATOM 1003 C C . VAL A 1 134 ? -22.575 -2.960 3.510 1.00 88.19 134 VAL A C 1
ATOM 1005 O O . VAL A 1 134 ? -23.381 -3.381 4.343 1.00 88.19 134 VAL A O 1
ATOM 1008 N N . LEU A 1 135 ? -21.544 -3.694 3.101 1.00 89.38 135 LEU A N 1
ATOM 1009 C CA . LEU A 1 135 ? -21.176 -4.970 3.700 1.00 89.38 135 LEU A CA 1
ATOM 1010 C C . LEU A 1 135 ? -20.336 -4.729 4.963 1.00 89.38 135 LEU A C 1
ATOM 1012 O O . LEU A 1 135 ? -19.608 -3.738 5.017 1.00 89.38 135 LEU A O 1
ATOM 1016 N N . PRO A 1 136 ? -20.398 -5.635 5.958 1.00 92.50 136 PRO A N 1
ATOM 1017 C CA . PRO A 1 136 ? -19.436 -5.636 7.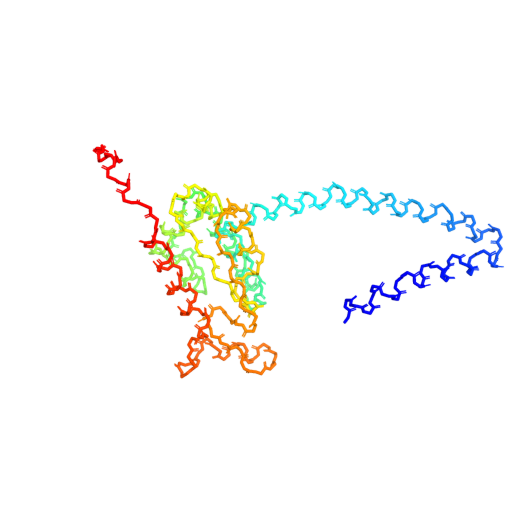052 1.00 92.50 136 PRO A CA 1
ATOM 1018 C C . PRO A 1 136 ? -18.004 -5.630 6.509 1.00 92.50 136 PRO A C 1
ATOM 1020 O O . PRO A 1 136 ? -17.739 -6.228 5.462 1.00 92.50 136 PRO A O 1
ATOM 1023 N N . MET A 1 137 ? -17.077 -5.010 7.240 1.00 94.38 137 MET A N 1
ATOM 1024 C CA . MET A 1 137 ? -15.683 -4.885 6.819 1.00 94.38 137 MET A CA 1
ATOM 1025 C C . MET A 1 137 ? -14.719 -5.285 7.938 1.00 94.38 137 MET A C 1
ATOM 1027 O O . MET A 1 137 ? -14.818 -4.802 9.067 1.00 94.38 137 MET A O 1
ATOM 1031 N N . LEU A 1 138 ? -13.765 -6.147 7.592 1.00 95.94 138 LEU A N 1
ATOM 1032 C CA . LEU A 1 138 ? -12.583 -6.461 8.387 1.00 95.94 138 LEU A CA 1
ATOM 1033 C C . LEU A 1 138 ? -11.358 -5.949 7.625 1.00 95.94 138 LEU A C 1
ATOM 1035 O O . LEU A 1 138 ? -11.172 -6.287 6.458 1.00 95.94 138 LEU A O 1
ATOM 1039 N N . ILE A 1 139 ? -10.525 -5.160 8.296 1.00 94.94 139 ILE A N 1
ATOM 1040 C CA . ILE A 1 139 ? -9.246 -4.660 7.789 1.00 94.94 139 ILE A CA 1
ATOM 1041 C C . ILE A 1 139 ? -8.145 -5.366 8.580 1.00 94.94 139 ILE A C 1
ATOM 1043 O O . ILE A 1 139 ? -8.104 -5.259 9.805 1.00 94.94 139 ILE A O 1
ATOM 1047 N N . VAL A 1 140 ? -7.260 -6.089 7.895 1.00 96.25 140 VAL A N 1
ATOM 1048 C CA . VAL A 1 140 ? -6.132 -6.804 8.512 1.00 96.25 140 VAL A CA 1
ATOM 1049 C C . VAL A 1 140 ? -4.833 -6.162 8.043 1.00 96.25 140 VAL A C 1
ATOM 1051 O O . VAL A 1 140 ? -4.563 -6.147 6.847 1.00 96.25 140 VAL A O 1
ATOM 1054 N N . GLN A 1 141 ? -4.035 -5.649 8.979 1.00 94.94 141 GLN A N 1
ATOM 1055 C CA . GLN A 1 141 ? -2.784 -4.946 8.694 1.00 94.94 141 GLN A CA 1
ATOM 1056 C C . GLN A 1 141 ? -1.610 -5.607 9.420 1.00 94.94 141 GLN A C 1
ATOM 1058 O O . GLN A 1 141 ? -1.665 -5.832 10.632 1.00 94.94 141 GLN A O 1
ATOM 1063 N N . GLY A 1 142 ? -0.515 -5.866 8.703 1.00 95.00 142 GLY A N 1
ATOM 1064 C CA . GLY A 1 142 ? 0.751 -6.266 9.315 1.00 95.00 142 GLY A CA 1
ATOM 1065 C C . GLY A 1 142 ? 1.414 -5.086 10.032 1.00 95.00 142 GLY A C 1
ATOM 1066 O O . GLY A 1 142 ? 1.676 -4.050 9.425 1.00 95.00 142 GLY A O 1
ATOM 1067 N N . GLY A 1 143 ? 1.717 -5.227 11.323 1.00 92.19 143 GLY A N 1
ATOM 1068 C CA . GLY A 1 143 ? 2.402 -4.194 12.113 1.00 92.19 143 GLY A CA 1
ATOM 1069 C C . GLY A 1 143 ? 3.893 -4.045 11.779 1.00 92.19 143 GLY A C 1
ATOM 1070 O O . GLY A 1 143 ? 4.542 -3.102 12.221 1.00 92.19 143 GLY A O 1
ATOM 1071 N N . SER A 1 144 ? 4.453 -4.976 11.007 1.00 92.44 144 SER A N 1
ATOM 1072 C CA . SER A 1 144 ? 5.825 -4.945 10.491 1.00 92.44 144 SER A CA 1
ATOM 1073 C C . SER A 1 144 ? 5.850 -5.023 8.961 1.00 92.44 144 SER A C 1
ATOM 1075 O O . SER A 1 144 ? 6.810 -5.523 8.381 1.00 92.44 144 SER A O 1
ATOM 1077 N N . ASP A 1 145 ? 4.794 -4.569 8.290 1.00 90.19 145 ASP A N 1
ATOM 1078 C CA . ASP A 1 145 ? 4.746 -4.488 6.832 1.00 90.19 145 ASP A CA 1
ATOM 1079 C C . ASP A 1 145 ? 5.777 -3.460 6.305 1.00 90.19 145 ASP A C 1
ATOM 1081 O O . ASP A 1 145 ? 5.944 -2.375 6.862 1.00 90.19 145 ASP A O 1
ATOM 1085 N N . LEU A 1 146 ? 6.523 -3.841 5.260 1.00 86.00 146 LEU A N 1
ATOM 1086 C CA . LEU A 1 146 ? 7.532 -2.999 4.601 1.00 86.00 146 LEU A CA 1
ATOM 1087 C C . LEU A 1 146 ? 7.024 -2.366 3.293 1.00 86.00 146 LEU A C 1
ATOM 1089 O O . LEU A 1 146 ? 7.661 -1.451 2.766 1.00 86.00 146 LEU A O 1
ATOM 1093 N N . GLN A 1 147 ? 5.924 -2.875 2.739 1.00 80.75 147 GLN A N 1
ATOM 1094 C CA . GLN A 1 147 ? 5.344 -2.447 1.469 1.00 80.75 147 GLN A CA 1
ATOM 1095 C C . GLN A 1 147 ? 4.198 -1.458 1.665 1.00 80.75 147 GLN A C 1
ATOM 1097 O O . GLN A 1 147 ? 4.161 -0.459 0.945 1.00 80.75 147 GLN A O 1
ATOM 1102 N N . VAL A 1 148 ? 3.319 -1.721 2.634 1.00 84.06 148 VAL A N 1
ATOM 1103 C CA . VAL A 1 148 ? 2.112 -0.930 2.925 1.00 84.06 148 VAL A CA 1
ATOM 1104 C C . VAL A 1 148 ? 2.196 -0.401 4.353 1.00 84.06 148 VAL A C 1
ATOM 1106 O O . VAL A 1 148 ? 2.485 -1.156 5.284 1.00 84.06 148 VAL A O 1
ATOM 1109 N N . ALA A 1 149 ? 1.984 0.898 4.550 1.00 85.25 149 ALA A N 1
ATOM 1110 C CA . ALA A 1 149 ? 2.164 1.511 5.858 1.00 85.25 149 ALA A CA 1
ATOM 1111 C C . ALA A 1 149 ? 0.954 1.259 6.771 1.00 85.25 149 ALA A C 1
ATOM 1113 O O . ALA A 1 149 ? -0.180 1.088 6.332 1.00 85.25 149 ALA A O 1
ATOM 1114 N N . LEU A 1 150 ? 1.179 1.292 8.091 1.00 86.56 150 LEU A N 1
ATOM 1115 C CA . LEU A 1 150 ? 0.090 1.209 9.075 1.00 86.56 150 LEU A CA 1
ATOM 1116 C C . LEU A 1 150 ? -0.930 2.353 8.916 1.00 86.56 150 LEU A C 1
ATOM 1118 O O . LEU A 1 150 ? -2.112 2.166 9.206 1.00 86.56 150 LEU A O 1
ATOM 1122 N N . ALA A 1 151 ? -0.469 3.522 8.463 1.00 86.00 151 ALA A N 1
ATOM 1123 C CA . ALA A 1 151 ? -1.317 4.679 8.195 1.00 86.00 151 ALA A CA 1
ATOM 1124 C C . ALA A 1 151 ? -2.421 4.364 7.172 1.00 86.00 151 ALA A C 1
ATOM 1126 O O . ALA A 1 151 ? -3.558 4.779 7.377 1.00 86.00 151 ALA A O 1
ATOM 1127 N N . ASP A 1 152 ? -2.123 3.560 6.155 1.00 84.31 152 ASP A N 1
ATOM 1128 C CA . ASP A 1 152 ? -3.044 3.208 5.072 1.00 84.31 152 ASP A CA 1
ATOM 1129 C C . ASP A 1 152 ? -4.223 2.387 5.635 1.00 84.31 152 ASP A C 1
ATOM 1131 O O . ASP A 1 152 ? -5.398 2.697 5.417 1.00 84.31 152 ASP A O 1
ATOM 1135 N N . GLY A 1 153 ? -3.927 1.391 6.482 1.00 88.81 153 GLY A N 1
ATOM 1136 C CA . GLY A 1 153 ? -4.945 0.607 7.194 1.00 88.81 153 GLY A CA 1
ATOM 1137 C C . GLY A 1 153 ? -5.777 1.445 8.176 1.00 88.81 153 GLY A C 1
ATOM 1138 O O . GLY A 1 153 ? -6.988 1.245 8.308 1.00 88.81 153 GLY A O 1
ATOM 1139 N N . GLN A 1 154 ? -5.155 2.424 8.839 1.00 91.06 154 GLN A N 1
ATOM 1140 C CA . GLN A 1 154 ? -5.854 3.376 9.708 1.00 91.06 154 GLN A CA 1
ATOM 1141 C C . GLN A 1 154 ? -6.754 4.332 8.916 1.00 91.06 154 GLN A C 1
ATOM 1143 O O . GLN A 1 154 ? -7.842 4.661 9.389 1.00 91.06 154 GLN A O 1
ATOM 1148 N N . ALA A 1 155 ? -6.344 4.753 7.718 1.00 88.06 155 ALA A N 1
ATOM 1149 C CA . ALA A 1 155 ? -7.135 5.609 6.842 1.00 88.06 155 ALA A CA 1
ATOM 1150 C C . ALA A 1 155 ? -8.409 4.896 6.365 1.00 88.06 155 ALA A C 1
ATOM 1152 O O . ALA A 1 155 ? -9.495 5.478 6.426 1.00 88.06 155 ALA A O 1
ATOM 1153 N N . LEU A 1 156 ? -8.309 3.614 5.990 1.00 89.88 156 LEU A N 1
ATOM 1154 C CA . LEU A 1 156 ? -9.474 2.783 5.663 1.00 89.88 156 LEU A CA 1
ATOM 1155 C C . LEU A 1 156 ? -10.441 2.664 6.850 1.00 89.88 156 LEU A C 1
ATOM 1157 O O . LEU A 1 156 ? -11.645 2.863 6.690 1.00 89.88 156 LEU A O 1
ATOM 1161 N N . ALA A 1 157 ? -9.921 2.399 8.052 1.00 91.62 157 ALA A N 1
ATOM 1162 C CA . ALA A 1 157 ? -10.737 2.291 9.262 1.00 91.62 157 ALA A CA 1
ATOM 1163 C C . ALA A 1 157 ? -11.393 3.628 9.651 1.00 91.62 157 ALA A C 1
ATOM 1165 O O . ALA A 1 157 ? -12.535 3.658 10.100 1.00 91.62 157 ALA A O 1
ATOM 1166 N N . ALA A 1 158 ? -10.705 4.753 9.441 1.00 91.75 158 ALA A N 1
ATOM 1167 C CA . ALA A 1 158 ? -11.267 6.080 9.676 1.00 91.75 158 ALA A CA 1
ATOM 1168 C C . ALA A 1 158 ? -12.401 6.415 8.691 1.00 91.75 158 ALA A C 1
ATOM 1170 O O . ALA A 1 158 ? -13.373 7.065 9.076 1.00 91.75 158 ALA A O 1
ATOM 1171 N N . ALA A 1 159 ? -12.296 5.962 7.438 1.00 90.81 159 ALA A N 1
ATOM 1172 C CA . ALA A 1 159 ? -13.341 6.137 6.431 1.00 90.81 159 ALA A CA 1
ATOM 1173 C C . ALA A 1 159 ? -14.543 5.197 6.633 1.00 90.81 159 ALA A C 1
ATOM 1175 O O . ALA A 1 159 ? -15.647 5.510 6.180 1.00 90.81 159 ALA A O 1
ATOM 1176 N N . ARG A 1 160 ? -14.355 4.078 7.346 1.00 91.44 160 ARG A N 1
ATOM 1177 C CA . ARG A 1 160 ? -15.407 3.121 7.707 1.00 91.44 160 ARG A CA 1
ATOM 1178 C C . ARG A 1 160 ? -15.398 2.830 9.220 1.00 91.44 160 ARG A C 1
ATOM 1180 O O . ARG A 1 160 ? -14.864 1.806 9.631 1.00 91.44 160 ARG A O 1
ATOM 1187 N N . PRO A 1 161 ? -16.000 3.694 10.063 1.00 88.75 161 PRO A N 1
ATOM 1188 C CA . PRO A 1 161 ? -15.876 3.600 11.526 1.00 88.75 161 PRO A CA 1
ATOM 1189 C C . PRO A 1 161 ? -16.441 2.324 12.175 1.00 88.75 161 PRO A C 1
ATOM 1191 O O . PRO A 1 161 ? -16.081 2.003 13.303 1.00 88.75 161 PRO A O 1
ATOM 1194 N N . ASP A 1 162 ? -17.343 1.615 11.496 1.00 90.56 162 ASP A N 1
ATOM 1195 C CA . ASP A 1 162 ? -17.883 0.305 11.887 1.00 90.56 162 ASP A CA 1
ATOM 1196 C C . ASP A 1 162 ? -17.039 -0.876 11.372 1.00 90.56 162 ASP A C 1
ATOM 1198 O O . ASP A 1 162 ? -17.335 -2.027 11.696 1.00 90.56 162 ASP A O 1
ATOM 1202 N N . ALA A 1 163 ? -15.989 -0.621 10.583 1.00 93.25 163 ALA A N 1
ATOM 1203 C CA . ALA A 1 163 ? -15.028 -1.644 10.201 1.00 93.25 163 ALA A CA 1
ATOM 1204 C C . ALA A 1 163 ? -14.193 -2.071 11.409 1.00 93.25 163 ALA A C 1
ATOM 1206 O O . ALA A 1 163 ? -13.712 -1.256 12.201 1.00 93.25 163 ALA A O 1
ATOM 1207 N N . ARG A 1 164 ? -13.939 -3.374 11.511 1.00 94.81 164 ARG A N 1
ATOM 1208 C CA . ARG A 1 164 ? -12.985 -3.910 12.479 1.00 94.81 164 ARG A CA 1
ATOM 1209 C C . ARG A 1 164 ? -11.579 -3.792 11.901 1.00 94.81 164 ARG A C 1
ATOM 1211 O O . ARG A 1 164 ? -11.271 -4.459 10.920 1.00 94.81 164 ARG A O 1
ATOM 1218 N N . LEU A 1 165 ? -10.720 -2.992 12.527 1.00 94.75 165 LEU A N 1
ATOM 1219 C CA . LEU A 1 165 ? -9.288 -2.955 12.223 1.00 94.75 165 LEU A CA 1
ATOM 1220 C C . LEU A 1 165 ? -8.526 -3.907 13.152 1.00 94.75 165 LEU A C 1
ATOM 1222 O O . LEU A 1 165 ? -8.562 -3.754 14.372 1.00 94.75 165 LEU A O 1
ATOM 1226 N N . LEU A 1 166 ? -7.807 -4.862 12.570 1.00 96.44 166 LEU A N 1
ATOM 1227 C CA . LEU A 1 166 ? -6.885 -5.752 13.263 1.00 96.44 166 LEU A CA 1
ATOM 1228 C C . LEU A 1 166 ? -5.454 -5.458 12.813 1.00 96.44 166 LEU A C 1
ATOM 1230 O O . LEU A 1 166 ? -5.066 -5.778 11.691 1.00 96.44 166 LEU A O 1
ATOM 1234 N N . VAL A 1 167 ? -4.665 -4.883 13.717 1.00 96.69 167 VAL A N 1
ATOM 1235 C CA . VAL A 1 167 ? -3.226 -4.689 13.518 1.00 96.69 167 VAL A CA 1
ATOM 1236 C C . VAL A 1 167 ? -2.484 -5.854 14.161 1.00 96.69 167 VAL A C 1
ATOM 1238 O O . VAL A 1 167 ? -2.664 -6.148 15.343 1.00 96.69 167 VAL A O 1
ATOM 1241 N N . LEU A 1 168 ? -1.662 -6.540 13.374 1.00 95.88 168 LEU A N 1
ATOM 1242 C CA . LEU A 1 168 ? -0.921 -7.718 13.797 1.00 95.88 168 LEU A CA 1
ATOM 1243 C C . LEU A 1 168 ? 0.545 -7.367 14.038 1.00 95.88 168 LEU A C 1
ATOM 1245 O O . LEU A 1 168 ? 1.363 -7.372 13.117 1.00 95.88 168 LEU A O 1
ATOM 1249 N N . ASP A 1 169 ? 0.897 -7.101 15.293 1.00 94.62 169 ASP A N 1
ATOM 1250 C CA . ASP A 1 169 ? 2.286 -6.821 15.662 1.00 94.62 169 ASP A CA 1
ATOM 1251 C C . ASP A 1 169 ? 3.219 -7.983 15.284 1.00 94.62 169 ASP A C 1
ATOM 1253 O O . ASP A 1 169 ? 2.899 -9.166 15.500 1.00 94.62 169 ASP A O 1
ATOM 1257 N N . GLY A 1 170 ? 4.378 -7.629 14.718 1.00 94.25 170 GLY A N 1
ATOM 1258 C CA . GLY A 1 170 ? 5.404 -8.572 14.264 1.00 94.25 170 GLY A CA 1
ATOM 1259 C C . GLY A 1 170 ? 5.039 -9.356 13.001 1.00 94.25 170 GLY A C 1
ATOM 1260 O O . GLY A 1 170 ? 5.646 -10.394 12.747 1.00 94.25 170 GLY A O 1
ATOM 1261 N N . VAL A 1 171 ? 4.034 -8.921 12.238 1.00 95.56 171 VAL A N 1
ATOM 1262 C CA . VAL A 1 171 ? 3.581 -9.583 11.003 1.00 95.56 171 VAL A CA 1
ATOM 1263 C C . VAL A 1 171 ? 3.919 -8.723 9.790 1.00 95.56 171 VAL A C 1
ATOM 1265 O O . VAL A 1 171 ? 3.723 -7.507 9.817 1.00 95.56 171 VAL A O 1
ATOM 1268 N N . SER A 1 172 ? 4.458 -9.354 8.747 1.00 94.31 172 SER A N 1
ATOM 1269 C CA . SER A 1 172 ? 4.872 -8.693 7.507 1.00 94.31 172 SER A CA 1
ATOM 1270 C C . SER A 1 172 ? 3.721 -8.541 6.505 1.00 94.31 172 SER A C 1
ATOM 1272 O O . SER A 1 172 ? 2.590 -8.955 6.763 1.00 94.31 172 SER A O 1
ATOM 1274 N N . HIS A 1 173 ? 4.037 -8.009 5.321 1.00 93.88 173 HIS A N 1
ATOM 1275 C CA . HIS A 1 173 ? 3.107 -7.878 4.197 1.00 93.88 173 HIS A CA 1
ATOM 1276 C C . HIS A 1 173 ? 2.434 -9.192 3.790 1.00 93.88 173 HIS A C 1
ATOM 1278 O O . HIS A 1 173 ? 1.262 -9.231 3.431 1.00 93.88 173 HIS A O 1
ATOM 1284 N N . THR A 1 174 ? 3.170 -10.303 3.874 1.00 93.94 174 THR A N 1
ATOM 1285 C CA . THR A 1 174 ? 2.658 -11.628 3.488 1.00 93.94 174 THR A CA 1
ATOM 1286 C C . THR A 1 174 ? 1.773 -12.264 4.561 1.00 93.94 174 THR A C 1
ATOM 1288 O O . THR A 1 174 ? 1.408 -13.431 4.438 1.00 93.94 174 THR A O 1
ATOM 1291 N N . LEU A 1 175 ? 1.434 -11.512 5.617 1.00 95.50 175 LEU A N 1
ATOM 1292 C CA . LEU A 1 175 ? 0.647 -11.963 6.764 1.00 95.50 175 LEU A CA 1
ATOM 1293 C C . LEU A 1 175 ? 1.290 -13.136 7.524 1.00 95.50 175 LEU A C 1
ATOM 1295 O O . LEU A 1 175 ? 0.621 -13.918 8.202 1.00 95.50 175 LEU A O 1
ATOM 1299 N N . LYS A 1 176 ? 2.619 -13.229 7.436 1.00 95.62 176 LYS A N 1
ATOM 1300 C CA . LYS A 1 176 ? 3.456 -14.181 8.166 1.00 95.62 176 LYS A CA 1
ATOM 1301 C C . LYS A 1 176 ? 4.208 -13.475 9.284 1.00 95.62 176 LYS A C 1
ATOM 1303 O O . LYS A 1 176 ? 4.555 -12.295 9.176 1.00 95.62 176 LYS A O 1
ATOM 1308 N N . ARG A 1 177 ? 4.494 -14.209 10.356 1.00 94.94 177 ARG A N 1
ATOM 1309 C CA . ARG A 1 177 ? 5.268 -13.684 11.480 1.00 94.94 177 ARG A CA 1
ATOM 1310 C C . ARG A 1 177 ? 6.731 -13.482 11.081 1.00 94.94 177 ARG A C 1
ATOM 1312 O O . ARG A 1 177 ? 7.359 -14.359 10.494 1.00 94.94 177 ARG A O 1
ATOM 1319 N N . VAL A 1 178 ? 7.265 -12.315 11.423 1.00 94.50 178 VAL A N 1
ATOM 1320 C CA . VAL A 1 178 ? 8.688 -12.006 11.321 1.00 94.50 178 VAL A CA 1
ATOM 1321 C C . VAL A 1 178 ? 9.386 -12.627 12.526 1.00 94.50 178 VAL A C 1
ATOM 1323 O O . VAL A 1 178 ? 9.175 -12.203 13.661 1.00 94.50 178 VAL A O 1
ATOM 1326 N N . GLU A 1 179 ? 10.198 -13.654 12.291 1.00 90.44 179 GLU A N 1
ATOM 1327 C CA . GLU A 1 179 ? 11.013 -14.276 13.336 1.00 90.44 179 GLU A CA 1
ATOM 1328 C C . GLU A 1 179 ? 12.436 -13.712 13.290 1.00 90.44 179 GLU A C 1
ATOM 1330 O O . GLU A 1 179 ? 13.142 -13.883 12.292 1.00 90.44 179 GLU A O 1
ATOM 1335 N N . GLY A 1 180 ? 12.856 -13.070 14.381 1.00 86.25 180 GLY A N 1
ATOM 1336 C CA . GLY A 1 180 ? 14.152 -12.402 14.501 1.00 86.25 180 GLY A CA 1
ATOM 1337 C C . GLY A 1 180 ? 14.061 -10.883 14.347 1.00 86.25 180 GLY A C 1
ATOM 1338 O O . GLY A 1 180 ? 12.975 -10.312 14.260 1.00 86.25 180 GLY A O 1
ATOM 1339 N N . GLU A 1 181 ? 15.218 -10.224 14.336 1.00 83.62 181 GLU A N 1
ATOM 1340 C CA . GLU A 1 181 ? 15.318 -8.764 14.280 1.00 83.62 181 GLU A CA 1
ATOM 1341 C C . GLU A 1 181 ? 15.857 -8.262 12.933 1.00 83.62 181 GLU A C 1
ATOM 1343 O O . GLU A 1 181 ? 16.598 -8.945 12.222 1.00 83.62 181 GLU A O 1
ATOM 1348 N N . GLY A 1 182 ? 15.509 -7.018 12.603 1.00 83.50 182 GLY A N 1
ATOM 1349 C CA . GLY A 1 182 ? 16.032 -6.305 11.440 1.00 83.50 182 GLY A CA 1
ATOM 1350 C C . GLY A 1 182 ? 15.328 -6.616 10.116 1.00 83.50 182 GLY A C 1
ATOM 1351 O O . GLY A 1 182 ? 14.453 -7.476 10.010 1.00 83.50 182 GLY A O 1
ATOM 1352 N N . LEU A 1 183 ? 15.721 -5.879 9.071 1.00 86.19 183 LEU A N 1
ATOM 1353 C CA . LEU A 1 183 ? 15.087 -5.971 7.752 1.00 86.19 183 LEU A CA 1
ATOM 1354 C C . LEU A 1 183 ? 15.245 -7.363 7.124 1.00 86.19 183 LEU A C 1
ATOM 1356 O O . LEU A 1 183 ? 14.321 -7.831 6.472 1.00 86.19 183 LEU A O 1
ATOM 1360 N N . SER A 1 184 ? 16.381 -8.038 7.334 1.00 88.31 184 SER A N 1
ATOM 1361 C CA . SER A 1 184 ? 16.646 -9.365 6.752 1.00 88.31 184 SER A CA 1
ATOM 1362 C C . SER A 1 184 ? 15.641 -10.423 7.226 1.00 88.31 184 SER A C 1
ATOM 1364 O O . SER A 1 184 ? 15.063 -11.143 6.409 1.00 88.31 184 SER A O 1
ATOM 1366 N N . ALA A 1 185 ? 15.356 -10.458 8.535 1.00 90.06 185 ALA A N 1
ATOM 1367 C CA . ALA A 1 185 ? 14.352 -11.351 9.114 1.00 90.06 185 ALA A CA 1
ATOM 1368 C C . ALA A 1 185 ? 12.963 -11.123 8.498 1.00 90.06 185 ALA A C 1
ATOM 1370 O O . ALA A 1 185 ? 12.241 -12.073 8.199 1.00 90.06 185 ALA A O 1
ATOM 1371 N N . ASN A 1 186 ? 12.615 -9.861 8.250 1.00 92.12 186 ASN A N 1
ATOM 1372 C CA . ASN A 1 186 ? 11.355 -9.487 7.621 1.00 92.12 186 ASN A CA 1
ATOM 1373 C C . ASN A 1 186 ? 11.307 -9.904 6.142 1.00 92.12 186 ASN A C 1
ATOM 1375 O O . ASN A 1 186 ? 10.365 -10.575 5.719 1.00 92.12 186 ASN A O 1
ATOM 1379 N N . TYR A 1 187 ? 12.360 -9.612 5.373 1.00 90.94 187 TYR A N 1
ATOM 1380 C CA . TYR A 1 187 ? 12.467 -10.009 3.966 1.00 90.94 187 TYR A CA 1
ATOM 1381 C C . TYR A 1 187 ? 12.371 -11.525 3.760 1.00 90.94 187 TYR A C 1
ATOM 1383 O O . TYR A 1 187 ? 11.804 -11.960 2.759 1.00 90.94 187 TYR A O 1
ATOM 1391 N N . ARG A 1 188 ? 12.837 -12.345 4.712 1.00 90.81 188 ARG A N 1
ATOM 1392 C CA . ARG A 1 188 ? 12.691 -13.810 4.643 1.00 90.81 188 ARG A CA 1
ATOM 1393 C C . ARG A 1 188 ? 11.233 -14.249 4.478 1.00 90.81 188 ARG A C 1
ATOM 1395 O O . ARG A 1 188 ? 10.973 -15.196 3.740 1.00 90.81 188 ARG A O 1
ATOM 1402 N N . THR A 1 189 ? 10.280 -13.531 5.080 1.00 92.62 189 THR A N 1
ATOM 1403 C CA . THR A 1 189 ? 8.846 -13.872 5.006 1.00 92.62 189 THR A CA 1
ATOM 1404 C C . THR A 1 189 ? 8.274 -13.862 3.581 1.00 92.62 189 THR A C 1
ATOM 1406 O O . THR A 1 189 ? 7.294 -14.555 3.313 1.00 92.62 189 THR A O 1
ATOM 1409 N N . TYR A 1 190 ? 8.911 -13.147 2.646 1.00 90.31 190 TYR A N 1
ATOM 1410 C CA . TYR A 1 190 ? 8.472 -13.037 1.250 1.00 90.31 190 TYR A CA 1
ATOM 1411 C C . TYR A 1 190 ? 8.851 -14.247 0.397 1.00 90.31 190 TYR A C 1
ATOM 1413 O O . TYR A 1 190 ? 8.163 -14.551 -0.574 1.00 90.31 190 TYR A O 1
ATOM 1421 N N . PHE A 1 191 ? 9.940 -14.931 0.748 1.00 89.44 191 PHE A N 1
ATOM 1422 C CA . PHE A 1 191 ? 10.525 -15.982 -0.087 1.00 89.44 191 PHE A CA 1
ATOM 1423 C C . PHE A 1 191 ? 10.447 -17.366 0.562 1.00 89.44 191 PHE A C 1
ATOM 1425 O O . PHE A 1 191 ? 10.423 -18.374 -0.141 1.00 89.44 191 PHE A O 1
ATOM 1432 N N . ASP A 1 192 ? 10.385 -17.429 1.893 1.00 92.06 192 ASP A N 1
ATOM 1433 C CA . ASP A 1 192 ? 10.294 -18.680 2.635 1.00 92.06 192 ASP A CA 1
ATOM 1434 C C . ASP A 1 192 ? 8.856 -19.226 2.603 1.00 92.06 192 ASP A C 1
ATOM 1436 O O . ASP A 1 192 ? 7.938 -18.733 3.272 1.00 92.06 192 ASP A O 1
ATOM 1440 N N . THR A 1 193 ? 8.648 -20.243 1.769 1.00 91.00 193 THR A N 1
ATOM 1441 C CA . THR A 1 193 ? 7.351 -20.902 1.575 1.00 91.00 193 THR A CA 1
ATOM 1442 C C . THR A 1 193 ? 6.989 -21.856 2.712 1.00 91.00 193 THR A C 1
ATOM 1444 O O . THR A 1 193 ? 5.819 -22.212 2.828 1.00 91.00 193 THR A O 1
ATOM 1447 N N . ALA A 1 194 ? 7.946 -22.228 3.571 1.00 93.31 194 ALA A N 1
ATOM 1448 C CA . ALA A 1 194 ? 7.702 -23.102 4.716 1.00 93.31 194 ALA A CA 1
ATOM 1449 C C . ALA A 1 194 ? 7.100 -22.352 5.915 1.00 93.31 194 ALA A C 1
ATOM 1451 O O . ALA A 1 194 ? 6.476 -22.971 6.775 1.00 93.31 194 ALA A O 1
ATOM 1452 N N . LEU A 1 195 ? 7.257 -21.024 5.971 1.00 92.50 195 LEU A N 1
ATOM 1453 C CA . LEU A 1 195 ? 6.645 -20.204 7.014 1.00 92.50 195 LEU A CA 1
ATOM 1454 C C . LEU A 1 195 ? 5.111 -20.182 6.874 1.00 92.50 195 LEU A C 1
ATOM 1456 O O . LEU A 1 195 ? 4.609 -19.758 5.822 1.00 92.50 195 LEU A O 1
ATOM 1460 N N . PRO A 1 196 ? 4.361 -20.573 7.923 1.00 94.12 196 PRO A N 1
ATOM 1461 C CA . PRO A 1 196 ? 2.907 -20.515 7.907 1.00 94.12 196 PRO A CA 1
ATOM 1462 C C . PRO A 1 196 ? 2.407 -19.067 8.000 1.00 94.12 196 PRO A C 1
ATOM 1464 O O . PRO A 1 196 ? 3.120 -18.160 8.437 1.00 94.12 196 PRO A O 1
ATOM 1467 N N . LEU A 1 197 ? 1.143 -18.863 7.623 1.00 94.81 197 LEU A N 1
ATOM 1468 C CA . LEU A 1 197 ? 0.415 -17.638 7.959 1.00 94.81 197 LEU A CA 1
ATOM 1469 C C . LEU A 1 197 ? 0.316 -17.488 9.483 1.00 94.81 197 LEU A C 1
ATOM 1471 O O . LEU A 1 197 ? 0.228 -18.485 10.203 1.00 94.81 197 LEU A O 1
ATOM 1475 N N . ASP A 1 198 ? 0.306 -16.248 9.980 1.00 96.38 198 ASP A N 1
ATOM 1476 C CA . ASP A 1 198 ? 0.056 -15.999 11.401 1.00 96.38 198 ASP A CA 1
ATOM 1477 C C . ASP A 1 198 ? -1.366 -16.494 11.753 1.00 96.38 198 ASP A C 1
ATOM 1479 O O . ASP A 1 198 ? -2.328 -16.066 11.105 1.00 96.38 198 ASP A O 1
ATOM 1483 N N . PRO A 1 199 ? -1.537 -17.380 12.755 1.00 96.00 199 PRO A N 1
ATOM 1484 C CA . PRO A 1 199 ? -2.842 -17.956 13.089 1.00 96.00 199 PRO A CA 1
ATOM 1485 C C . PRO A 1 199 ? -3.923 -16.907 13.363 1.00 96.00 199 PRO A C 1
ATOM 1487 O O . PRO A 1 199 ? -5.078 -17.105 12.993 1.00 96.00 199 PRO A O 1
ATOM 1490 N N . ARG A 1 200 ? -3.537 -15.736 13.897 1.00 95.81 200 ARG A N 1
ATOM 1491 C CA . ARG A 1 200 ? -4.463 -14.633 14.191 1.00 95.81 200 ARG A CA 1
ATOM 1492 C C . ARG A 1 200 ? -5.165 -14.102 12.943 1.00 95.81 200 ARG A C 1
ATOM 1494 O O . ARG A 1 200 ? -6.252 -13.547 13.058 1.00 95.81 200 ARG A O 1
ATOM 1501 N N . VAL A 1 201 ? -4.565 -14.256 11.761 1.00 95.38 201 VAL A N 1
ATOM 1502 C CA . VAL A 1 201 ? -5.188 -13.897 10.477 1.00 95.38 201 VAL A CA 1
ATOM 1503 C C . VAL A 1 201 ? -6.366 -14.825 10.203 1.00 95.38 201 VAL A C 1
ATOM 1505 O O . VAL A 1 201 ? -7.467 -14.364 9.910 1.00 95.38 201 VAL A O 1
ATOM 1508 N N . VAL A 1 202 ? -6.132 -16.134 10.320 1.00 94.00 202 VAL A N 1
ATOM 1509 C CA . VAL A 1 202 ? -7.141 -17.169 10.069 1.00 94.00 202 VAL A CA 1
ATOM 1510 C C . VAL A 1 202 ? -8.272 -17.047 11.081 1.00 94.00 202 VAL A C 1
ATOM 1512 O O . VAL A 1 202 ? -9.437 -17.020 10.686 1.00 94.00 202 VAL A O 1
ATOM 1515 N N . ASP A 1 203 ? -7.926 -16.890 12.358 1.00 95.19 203 ASP A N 1
ATOM 1516 C CA . ASP A 1 203 ? -8.889 -16.728 13.444 1.00 95.19 203 ASP A CA 1
ATOM 1517 C C . ASP A 1 203 ? -9.777 -15.501 13.214 1.00 95.19 203 ASP A C 1
ATOM 1519 O O . ASP A 1 203 ? -11.000 -15.602 13.284 1.00 95.19 203 ASP A O 1
ATOM 1523 N N . ALA A 1 204 ? -9.186 -14.356 12.861 1.00 94.62 204 ALA A N 1
ATOM 1524 C CA . ALA A 1 204 ? -9.932 -13.124 12.630 1.00 94.62 204 ALA A CA 1
ATOM 1525 C C . ALA A 1 204 ? -10.889 -13.219 11.439 1.00 94.62 204 ALA A C 1
ATOM 1527 O O . ALA A 1 204 ? -12.023 -12.749 11.525 1.00 94.62 204 ALA A O 1
ATOM 1528 N N . VAL A 1 205 ? -10.456 -13.834 10.334 1.00 94.75 205 VAL A N 1
ATOM 1529 C CA . VAL A 1 205 ? -11.318 -14.042 9.163 1.00 94.75 205 VAL A CA 1
ATOM 1530 C C . VAL A 1 205 ? -12.450 -15.011 9.500 1.00 94.75 205 VAL A C 1
ATOM 1532 O O . VAL A 1 205 ? -13.606 -14.724 9.190 1.00 94.75 205 VAL A O 1
ATOM 1535 N N . ALA A 1 206 ? -12.149 -16.127 10.169 1.00 94.94 206 ALA A N 1
ATOM 1536 C CA . ALA A 1 206 ? -13.153 -17.110 10.566 1.00 94.94 206 ALA A CA 1
ATOM 1537 C C . ALA A 1 206 ? -14.197 -16.501 11.514 1.00 94.94 206 ALA A C 1
ATOM 1539 O O . ALA A 1 206 ? -15.399 -16.657 11.294 1.00 94.94 206 ALA A O 1
ATOM 1540 N N . GLU A 1 207 ? -13.747 -15.761 12.527 1.00 94.75 207 GLU A N 1
ATOM 1541 C CA . GLU A 1 207 ? -14.603 -15.056 13.479 1.00 94.75 207 GLU A CA 1
ATOM 1542 C C . GLU A 1 207 ? -15.493 -14.030 12.764 1.00 94.75 207 GLU A C 1
ATOM 1544 O O . GLU A 1 207 ? -16.708 -13.998 12.967 1.00 94.75 207 GLU A O 1
ATOM 1549 N N . PHE A 1 208 ? -14.912 -13.237 11.864 1.00 94.88 208 PHE A N 1
ATOM 1550 C CA . PHE A 1 208 ? -15.638 -12.234 11.095 1.00 94.88 208 PHE A CA 1
ATOM 1551 C C . PHE A 1 208 ? -16.707 -12.850 10.181 1.00 94.88 208 PHE A C 1
ATOM 1553 O O . PHE A 1 208 ? -17.830 -12.346 10.116 1.00 94.88 208 PHE A O 1
ATOM 1560 N N . MET A 1 209 ? -16.408 -13.972 9.519 1.00 92.38 209 MET A N 1
ATOM 1561 C CA . MET A 1 209 ? -17.384 -14.691 8.691 1.00 92.38 209 MET A CA 1
ATOM 1562 C C . MET A 1 209 ? -18.539 -15.270 9.518 1.00 92.38 209 MET A C 1
ATOM 1564 O O . MET A 1 209 ? -19.694 -15.236 9.082 1.00 92.38 209 MET A O 1
ATOM 1568 N N . GLN A 1 210 ? -18.253 -15.775 10.719 1.00 91.44 210 GLN A N 1
ATOM 1569 C CA . GLN A 1 210 ? -19.274 -16.296 11.631 1.00 91.44 210 GLN A CA 1
ATOM 1570 C C . GLN A 1 210 ? -20.172 -15.174 12.169 1.00 91.44 210 GLN A C 1
ATOM 1572 O O . GLN A 1 210 ? -21.394 -15.316 12.175 1.00 91.44 210 GLN A O 1
ATOM 1577 N N . GLN A 1 211 ? -19.591 -14.030 12.537 1.00 83.06 211 GLN A N 1
ATOM 1578 C CA . GLN A 1 211 ? -20.329 -12.844 12.986 1.00 83.06 211 GLN A CA 1
ATOM 1579 C C . GLN A 1 211 ? -21.190 -12.241 11.867 1.00 83.06 211 GLN A C 1
ATOM 1581 O O . GLN A 1 211 ? -22.349 -11.894 12.094 1.00 83.06 211 GLN A O 1
ATOM 1586 N N . GLY A 1 212 ? -20.666 -12.178 10.639 1.00 66.81 212 GLY A N 1
ATOM 1587 C CA . GLY A 1 212 ? -21.405 -11.710 9.464 1.00 66.81 212 GLY A CA 1
ATOM 1588 C C . GLY A 1 212 ? -22.582 -12.611 9.071 1.00 66.81 212 GLY A C 1
ATOM 1589 O O . GLY A 1 212 ? -23.540 -12.131 8.467 1.00 66.81 212 GLY A O 1
ATOM 1590 N N . SER A 1 213 ? -22.545 -13.890 9.457 1.00 56.91 213 SER A N 1
ATOM 1591 C CA . SER A 1 213 ? -23.634 -14.853 9.237 1.00 56.91 213 SER A CA 1
ATOM 1592 C C . SER A 1 213 ? -24.760 -14.753 10.281 1.00 56.91 213 SER A C 1
ATOM 1594 O O . SER A 1 213 ? -25.812 -15.358 10.093 1.00 56.91 213 SER A O 1
ATOM 1596 N N . ALA A 1 214 ? -24.567 -13.989 11.366 1.00 48.62 214 ALA A N 1
ATOM 1597 C CA . ALA A 1 214 ? -25.480 -13.913 12.512 1.00 48.62 214 ALA A CA 1
ATOM 1598 C C . ALA A 1 214 ? -26.378 -12.648 12.562 1.00 48.62 214 ALA A C 1
ATOM 1600 O O . ALA A 1 214 ? -27.075 -12.440 13.554 1.00 48.62 214 ALA A O 1
ATOM 1601 N N . ALA A 1 215 ? -26.416 -11.811 11.514 1.00 43.09 215 ALA A N 1
ATOM 1602 C CA . ALA A 1 215 ? -27.276 -10.614 11.420 1.00 43.09 215 ALA A CA 1
ATOM 1603 C C . ALA A 1 215 ? -28.428 -10.795 10.391 1.00 43.09 215 ALA A C 1
ATOM 1605 O O . ALA A 1 215 ? -28.275 -11.544 9.428 1.00 43.09 215 ALA A O 1
ATOM 1606 N N . PRO A 1 216 ? -29.602 -10.153 10.586 1.00 40.78 216 PRO A N 1
ATOM 1607 C CA . PRO A 1 216 ? -30.913 -10.798 10.485 1.00 40.78 216 PRO A CA 1
ATOM 1608 C C . PRO A 1 216 ? -31.444 -11.039 9.066 1.00 40.78 216 PRO A C 1
ATOM 1610 O O . PRO A 1 216 ? -31.124 -10.325 8.117 1.00 40.78 216 PRO A O 1
ATOM 1613 N N . ALA A 1 217 ? -32.350 -12.020 8.981 1.00 44.62 217 ALA A N 1
ATOM 1614 C CA . ALA A 1 217 ? -33.057 -12.547 7.808 1.00 44.62 217 ALA A CA 1
ATOM 1615 C C . ALA A 1 217 ? -33.936 -11.551 7.001 1.00 44.62 217 ALA A C 1
ATOM 1617 O O . ALA A 1 217 ? -34.828 -11.983 6.277 1.00 44.62 217 ALA A O 1
ATOM 1618 N N . ASP A 1 218 ? -33.692 -10.239 7.067 1.00 44.09 218 ASP A N 1
ATOM 1619 C CA . ASP A 1 218 ? -34.520 -9.209 6.411 1.00 44.09 218 ASP A CA 1
ATOM 1620 C C . ASP A 1 218 ? -33.887 -8.604 5.138 1.00 44.09 218 ASP A C 1
ATOM 1622 O O . ASP A 1 218 ? -34.336 -7.607 4.578 1.00 44.09 218 ASP A O 1
ATOM 1626 N N . ARG A 1 219 ? -32.839 -9.234 4.591 1.00 52.00 219 ARG A N 1
ATOM 1627 C CA . ARG A 1 219 ? -32.248 -8.834 3.295 1.00 52.00 219 ARG A CA 1
ATOM 1628 C C . ARG A 1 219 ? -33.030 -9.340 2.071 1.00 52.00 219 ARG A C 1
ATOM 1630 O O . ARG A 1 219 ? -32.509 -9.311 0.959 1.00 52.00 219 ARG A O 1
ATOM 1637 N N . ALA A 1 220 ? -34.281 -9.775 2.244 1.00 41.53 220 ALA A N 1
ATOM 1638 C CA . ALA A 1 220 ? -35.149 -10.223 1.150 1.00 41.53 220 ALA A CA 1
ATOM 1639 C C . ALA A 1 220 ? -35.833 -9.068 0.378 1.00 41.53 220 ALA A C 1
ATOM 1641 O O . ALA A 1 220 ? -36.467 -9.309 -0.649 1.00 41.53 220 ALA A O 1
ATOM 1642 N N . GLY A 1 221 ? -35.706 -7.815 0.832 1.00 38.47 221 GLY A N 1
ATOM 1643 C CA . GLY A 1 221 ? -36.443 -6.676 0.265 1.00 38.47 221 GLY A CA 1
ATOM 1644 C C . GLY A 1 221 ? -35.754 -5.870 -0.845 1.00 38.47 221 GLY A C 1
ATOM 1645 O O . GLY A 1 221 ? -36.445 -5.164 -1.584 1.00 38.47 221 GLY A O 1
ATOM 1646 N N . MET A 1 222 ? -34.427 -5.940 -1.011 1.00 42.66 222 MET A N 1
ATOM 1647 C CA . MET A 1 222 ? -33.737 -5.065 -1.972 1.00 42.66 222 MET A CA 1
ATOM 1648 C C . MET A 1 222 ? -33.748 -5.682 -3.375 1.00 42.66 222 MET A C 1
ATOM 1650 O O . MET A 1 222 ? -32.843 -6.396 -3.805 1.00 42.66 222 MET A O 1
ATOM 1654 N N . ARG A 1 223 ? -34.867 -5.426 -4.052 1.00 42.78 223 ARG A N 1
ATOM 1655 C CA . ARG A 1 223 ? -35.179 -5.749 -5.442 1.00 42.78 223 ARG A CA 1
ATOM 1656 C C . ARG A 1 223 ? -33.974 -5.615 -6.371 1.00 42.78 223 ARG A C 1
ATOM 1658 O O . ARG A 1 223 ? -33.362 -4.559 -6.483 1.00 42.78 223 ARG A O 1
ATOM 1665 N N . ARG A 1 224 ? -33.779 -6.669 -7.165 1.00 48.88 224 ARG A N 1
ATOM 1666 C CA . ARG A 1 224 ? -33.241 -6.567 -8.521 1.00 48.88 224 ARG A CA 1
ATOM 1667 C C . ARG A 1 224 ? -34.078 -5.541 -9.290 1.00 48.88 224 ARG A C 1
ATOM 1669 O O . ARG A 1 224 ? -35.225 -5.822 -9.637 1.00 48.88 224 ARG A O 1
ATOM 1676 N N . THR A 1 225 ? -33.512 -4.382 -9.581 1.00 47.69 225 THR A N 1
ATOM 1677 C CA . THR A 1 225 ? -33.959 -3.551 -10.698 1.00 47.69 225 THR A CA 1
ATOM 1678 C C . THR A 1 225 ? -32.802 -3.436 -11.675 1.00 47.69 225 THR A C 1
ATOM 1680 O O . THR A 1 225 ? -31.717 -3.015 -11.292 1.00 47.69 225 THR A O 1
ATOM 1683 N N . ARG A 1 226 ? -33.111 -3.958 -12.865 1.00 47.81 226 ARG A N 1
ATOM 1684 C CA . ARG A 1 226 ? -32.377 -4.073 -14.130 1.00 47.81 226 ARG A CA 1
ATOM 1685 C C . ARG A 1 226 ? -31.217 -3.117 -14.362 1.00 47.81 226 ARG A C 1
ATOM 1687 O O . ARG A 1 226 ? -31.416 -1.906 -14.145 1.00 47.81 226 ARG A O 1
#

Foldseek 3Di:
DVVVCVVVVVVVVVVVQVVQVVVDDVSNVVCVVVVVVVVVVVVCCCVPVVVVVVVVLLVPDQPLVLVLCVLVVDPVNVVCSVVSNVQSVCLCVVHADDPVSDDPVCCVPRPRVCSVVSSVSNPDDLLQVLLVDPAAAEQEAEPAEPSDDPSVSVSNCVSPVRHHYDYHYQAYPLQFHQDDDDPVSRVCSVPDPVTDHDVVVVVVVVVSVVVSVPDDPPPPPDDDDD